Protein AF-A2T9R5-F1 (afdb_monomer_lite)

Sequence (228 aa):
SSLLSFAELFSFMLVEAGRLLPRGRVVPPIEADGMLTIFYKAVKEVERGQAFNLDKSCSASSSTSSASATSATASTTLLSAHQHDCNHDPNALSRTMISAIHIGCLLSSLLDTESLSPEMRLQVMGALYRLNRLKVRVRFDRTALHYSCYREGTLAGRYPSSQFPSTTLAKALLEVGADPNAIDNAGNTPLHLAATLQPYVEPLAHILLEGGAHLDTKNIAGETFESL

Organism: Drosophila miranda (NCBI:txid7229)

Structure (mmCIF, N/CA/C/O backbone):
data_AF-A2T9R5-F1
#
_entry.id   AF-A2T9R5-F1
#
loop_
_atom_site.group_PDB
_atom_site.id
_atom_site.type_symbol
_atom_site.label_atom_id
_atom_site.label_alt_id
_atom_site.label_comp_id
_atom_site.label_asym_id
_atom_site.label_entity_id
_atom_site.label_seq_id
_atom_site.pdbx_PDB_ins_code
_atom_site.Cartn_x
_atom_site.Cartn_y
_atom_site.Cartn_z
_atom_site.occupancy
_atom_site.B_iso_or_equiv
_atom_site.auth_seq_id
_atom_site.auth_comp_id
_atom_site.auth_asym_id
_atom_site.auth_atom_id
_atom_site.pdbx_PDB_model_num
ATOM 1 N N . SER A 1 1 ? -9.482 15.864 2.669 1.00 64.81 1 SER A N 1
ATOM 2 C CA . SER A 1 1 ? -10.434 14.736 2.780 1.00 64.81 1 SER A CA 1
ATOM 3 C C . SER A 1 1 ? -10.616 14.434 4.254 1.00 64.81 1 SER A C 1
ATOM 5 O O . SER A 1 1 ? -9.614 14.470 4.957 1.00 64.81 1 SER A O 1
ATOM 7 N N . SER A 1 2 ? -11.835 14.158 4.728 1.00 80.75 2 SER A N 1
ATOM 8 C CA . SER A 1 2 ? -12.089 13.784 6.132 1.00 80.75 2 SER A CA 1
ATOM 9 C C . SER A 1 2 ? -11.272 12.559 6.560 1.00 80.75 2 SER A C 1
ATOM 11 O O . SER A 1 2 ? -10.760 12.527 7.673 1.00 80.75 2 SER A O 1
ATOM 13 N N . LEU A 1 3 ? -11.076 11.593 5.657 1.00 84.75 3 LEU A N 1
ATOM 14 C CA . LEU A 1 3 ? -10.287 10.381 5.909 1.00 84.75 3 LEU A CA 1
ATOM 15 C C . LEU A 1 3 ? -8.809 10.665 6.197 1.00 84.75 3 LEU A C 1
ATOM 17 O O . LEU A 1 3 ? -8.221 10.019 7.056 1.00 84.75 3 LEU A O 1
ATOM 21 N N . LEU A 1 4 ? -8.219 11.654 5.522 1.00 80.25 4 LEU A N 1
ATOM 22 C CA . LEU A 1 4 ? -6.836 12.048 5.786 1.00 80.25 4 LEU A CA 1
ATOM 23 C C . LEU A 1 4 ? -6.698 12.674 7.176 1.00 80.25 4 LEU A C 1
ATOM 25 O O . LEU A 1 4 ? -5.767 12.353 7.901 1.00 80.25 4 LEU A O 1
ATOM 29 N N . SER A 1 5 ? -7.659 13.510 7.575 1.00 85.06 5 SER A N 1
ATOM 30 C CA . SER A 1 5 ? -7.681 14.084 8.923 1.00 85.06 5 SER A CA 1
ATOM 31 C C . SER A 1 5 ? -7.849 13.010 10.002 1.00 85.06 5 SER A C 1
ATOM 33 O O . SER A 1 5 ? -7.279 13.146 11.079 1.00 85.06 5 SER A O 1
ATOM 35 N N . PHE A 1 6 ? -8.578 11.923 9.717 1.00 87.69 6 PHE A N 1
ATOM 36 C CA . PHE A 1 6 ? -8.602 10.756 10.603 1.00 87.69 6 PHE A CA 1
ATOM 37 C C . PHE A 1 6 ? -7.245 10.052 10.664 1.00 87.69 6 PHE A C 1
ATOM 39 O O . PHE A 1 6 ? -6.809 9.723 11.758 1.00 87.69 6 PHE A O 1
ATOM 46 N N . ALA A 1 7 ? -6.553 9.863 9.537 1.00 84.31 7 ALA A N 1
ATOM 47 C CA . ALA A 1 7 ? -5.210 9.281 9.538 1.00 84.31 7 ALA A CA 1
ATOM 48 C C . ALA A 1 7 ? -4.215 10.127 10.358 1.00 84.31 7 ALA A C 1
ATOM 50 O O . ALA A 1 7 ? -3.488 9.586 11.189 1.00 84.31 7 ALA A O 1
ATOM 51 N N . GLU A 1 8 ? -4.233 11.454 10.188 1.00 85.50 8 GLU A N 1
ATOM 52 C CA . GLU A 1 8 ? -3.432 12.387 10.993 1.00 85.50 8 GLU A CA 1
ATOM 53 C C . GLU A 1 8 ? -3.775 12.281 12.486 1.00 85.50 8 GLU A C 1
ATOM 55 O O . GLU A 1 8 ? -2.880 12.190 13.325 1.00 85.50 8 GLU A O 1
ATOM 60 N N . LEU A 1 9 ? -5.070 12.256 12.820 1.00 87.00 9 LEU A N 1
ATOM 61 C CA . LEU A 1 9 ? -5.543 12.142 14.198 1.00 87.00 9 LEU A CA 1
ATOM 62 C C . LEU A 1 9 ? -5.118 10.817 14.835 1.00 87.00 9 LEU A C 1
ATOM 64 O O . LEU A 1 9 ? -4.632 10.813 15.960 1.00 87.00 9 LEU A O 1
ATOM 68 N N . PHE A 1 10 ? -5.279 9.700 14.129 1.00 88.38 10 PHE A N 1
ATOM 69 C CA . PHE A 1 10 ? -4.903 8.377 14.621 1.00 88.38 10 PHE A CA 1
ATOM 70 C C . PHE A 1 10 ? -3.401 8.278 14.848 1.00 88.38 10 PHE A C 1
ATOM 72 O O . PHE A 1 10 ? -2.973 7.808 15.897 1.00 88.38 10 PHE A O 1
ATOM 79 N N . SER A 1 11 ? -2.601 8.799 13.920 1.00 85.44 11 SER A N 1
ATOM 80 C CA . SER A 1 11 ? -1.155 8.874 14.100 1.00 85.44 11 SER A CA 1
ATOM 81 C C . SER A 1 11 ? -0.766 9.715 15.311 1.00 85.44 11 SER A C 1
ATOM 83 O O . SER A 1 11 ? 0.104 9.309 16.076 1.00 85.44 11 SER A O 1
ATOM 85 N N . PHE A 1 12 ? -1.405 10.873 15.502 1.00 84.94 12 PHE A N 1
ATOM 86 C CA . PHE A 1 12 ? -1.181 11.710 16.678 1.00 84.94 12 PHE A CA 1
ATOM 87 C C . PHE A 1 12 ? -1.544 10.962 17.966 1.00 84.94 12 PHE A C 1
ATOM 89 O O . PHE A 1 12 ? -0.758 10.949 18.909 1.00 84.94 12 PHE A O 1
ATOM 96 N N . MET A 1 13 ? -2.704 10.300 17.994 1.00 86.56 13 MET A N 1
ATOM 97 C CA . MET A 1 13 ? -3.156 9.535 19.155 1.00 86.56 13 MET A CA 1
ATOM 98 C C . MET A 1 13 ? -2.230 8.365 19.481 1.00 86.56 13 MET A C 1
ATOM 100 O O . MET A 1 13 ? -1.987 8.128 20.654 1.00 86.56 13 MET A O 1
ATOM 104 N N . LEU A 1 14 ? -1.678 7.669 18.483 1.00 82.56 14 LEU A N 1
ATOM 105 C CA . LEU A 1 14 ? -0.732 6.5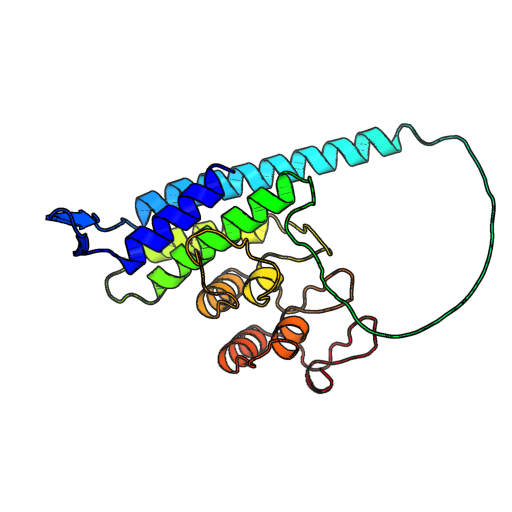70 18.707 1.00 82.56 14 LEU A CA 1
ATOM 106 C C . LEU A 1 14 ? 0.607 7.051 19.279 1.00 82.56 14 LEU A C 1
ATOM 108 O O . LEU A 1 14 ? 1.175 6.383 20.137 1.00 82.56 14 LEU A O 1
ATOM 112 N N . VAL A 1 15 ? 1.103 8.210 18.837 1.00 81.00 15 VAL A N 1
ATOM 113 C CA . VAL A 1 15 ? 2.382 8.769 19.309 1.00 81.00 15 VAL A CA 1
ATOM 114 C C . VAL A 1 15 ? 2.253 9.412 20.692 1.00 81.00 15 VAL A C 1
ATOM 116 O O . VAL A 1 15 ? 3.156 9.299 21.519 1.00 81.00 15 VAL A O 1
ATOM 119 N N . GLU A 1 16 ? 1.140 10.096 20.950 1.00 80.81 16 GLU A N 1
ATOM 120 C CA . GLU A 1 16 ? 0.928 10.879 22.172 1.00 80.81 16 GLU A CA 1
ATOM 121 C C . GLU A 1 16 ? 0.045 10.172 23.211 1.00 80.81 16 GLU A C 1
ATOM 123 O O . GLU A 1 16 ? -0.253 10.757 24.254 1.00 80.81 16 GLU A O 1
ATOM 128 N N . ALA A 1 17 ? -0.368 8.923 22.969 1.00 77.00 17 ALA A N 1
ATOM 129 C CA . ALA A 1 17 ? -1.161 8.139 23.916 1.00 77.00 17 ALA A CA 1
ATOM 130 C C . ALA A 1 17 ? -0.516 8.150 25.310 1.00 77.00 17 ALA A C 1
ATOM 132 O O . ALA A 1 17 ? 0.649 7.795 25.488 1.00 77.00 17 ALA A O 1
ATOM 133 N N . GLY A 1 18 ? -1.281 8.578 26.317 1.00 66.62 18 GLY A N 1
ATOM 134 C CA . GLY A 1 18 ? -0.809 8.632 27.703 1.00 66.62 18 GLY A CA 1
ATOM 135 C C . GLY A 1 18 ? 0.163 9.775 28.031 1.00 66.62 18 GLY A C 1
ATOM 136 O O . GLY A 1 18 ? 0.523 9.927 29.199 1.00 66.62 18 GLY A O 1
ATOM 137 N N . ARG A 1 19 ? 0.559 10.621 27.067 1.00 74.00 19 ARG A N 1
ATOM 138 C CA . ARG A 1 19 ? 1.365 11.820 27.341 1.00 74.00 19 ARG A CA 1
ATOM 139 C C . ARG A 1 19 ? 0.514 12.958 27.900 1.00 74.00 19 ARG A C 1
ATOM 141 O O . ARG A 1 19 ? -0.628 13.187 27.496 1.00 74.00 19 ARG A O 1
ATOM 148 N N . LEU A 1 20 ? 1.107 13.702 28.833 1.00 71.06 20 LEU A N 1
ATOM 149 C CA . LEU A 1 20 ? 0.533 14.929 29.377 1.00 71.06 20 LEU A CA 1
ATOM 150 C C . LEU A 1 20 ? 0.837 16.093 28.435 1.00 71.06 20 LEU A C 1
ATOM 152 O O . LEU A 1 20 ? 1.978 16.538 28.322 1.00 71.06 20 LEU A O 1
ATOM 156 N N . LEU A 1 21 ? -0.199 16.616 27.784 1.00 76.94 21 LEU A N 1
ATOM 157 C CA . LEU A 1 21 ? -0.074 17.818 26.967 1.00 76.94 21 LEU A CA 1
ATOM 158 C C . LEU A 1 21 ? 0.109 19.069 27.855 1.00 76.94 21 LEU A C 1
ATOM 160 O O . LEU A 1 21 ? -0.333 19.054 29.009 1.00 76.94 21 LEU A O 1
ATOM 164 N N . PRO A 1 22 ? 0.639 20.197 27.322 1.00 70.12 22 PRO A N 1
ATOM 165 C CA . PRO A 1 22 ? 0.930 21.448 28.057 1.00 70.12 22 PRO A CA 1
ATOM 166 C C . PRO A 1 22 ? -0.251 22.157 28.758 1.00 70.12 22 PRO A C 1
ATOM 168 O O . PRO A 1 22 ? -0.142 23.305 29.174 1.00 70.12 22 PRO A O 1
ATOM 171 N N . ARG A 1 23 ? -1.408 21.504 28.883 1.00 76.94 23 ARG A N 1
ATOM 172 C CA . ARG A 1 23 ? -2.603 21.968 29.603 1.00 76.94 23 ARG A CA 1
ATOM 173 C C . ARG A 1 23 ? -3.190 20.902 30.539 1.00 76.94 23 ARG A C 1
ATOM 175 O O . ARG A 1 23 ? -4.371 20.974 30.863 1.00 76.94 23 ARG A O 1
ATOM 182 N N . GLY A 1 24 ? -2.407 19.885 30.910 1.00 72.94 24 GLY A N 1
ATOM 183 C CA . GLY A 1 24 ? -2.836 18.802 31.805 1.00 72.94 24 GLY A CA 1
ATOM 184 C C . GLY A 1 24 ? -3.861 17.838 31.197 1.00 72.94 24 GLY A C 1
ATOM 185 O O . GLY A 1 24 ? -4.474 17.063 31.923 1.00 72.94 24 GLY A O 1
ATOM 186 N N . ARG A 1 25 ? -4.074 17.882 29.875 1.00 77.56 25 ARG A N 1
ATOM 187 C CA . ARG A 1 25 ? -4.944 16.929 29.172 1.00 77.56 25 ARG A CA 1
ATOM 188 C C . ARG A 1 25 ? -4.132 15.706 28.770 1.00 77.56 25 ARG A C 1
ATOM 190 O O . ARG A 1 25 ? -3.037 15.858 28.232 1.00 77.56 25 ARG A O 1
ATOM 197 N N . VAL A 1 26 ? -4.695 14.527 29.002 1.00 79.25 26 VAL A N 1
ATOM 198 C CA . VAL A 1 26 ? -4.144 13.248 28.548 1.00 79.25 26 VAL A CA 1
ATOM 199 C C . VAL A 1 26 ? -4.815 12.880 27.232 1.00 79.25 26 VAL A C 1
ATOM 201 O O . VAL A 1 26 ? -6.037 12.993 27.109 1.00 79.25 26 VAL A O 1
ATOM 204 N N . VAL A 1 27 ? -4.027 12.468 26.242 1.00 78.81 27 VAL A N 1
ATOM 205 C CA . VAL A 1 27 ? -4.569 11.938 24.987 1.00 78.81 27 VAL A CA 1
ATOM 206 C C . VAL A 1 27 ? -5.136 10.542 25.261 1.00 78.81 27 VAL A C 1
ATOM 208 O O . VAL A 1 27 ? -4.397 9.693 25.772 1.00 78.81 27 VAL A O 1
ATOM 211 N N . PRO A 1 28 ? -6.428 10.292 24.971 1.00 78.56 28 PRO A N 1
ATOM 212 C CA . PRO A 1 28 ? -7.013 8.981 25.204 1.00 78.56 28 PRO A CA 1
ATOM 213 C C . PRO A 1 28 ? -6.352 7.943 24.287 1.00 78.56 28 PRO A C 1
ATOM 215 O O . PRO A 1 28 ? -6.007 8.276 23.149 1.00 78.56 28 PRO A O 1
ATOM 218 N N . PRO A 1 29 ? -6.175 6.695 24.753 1.00 79.25 29 PRO A N 1
ATOM 219 C CA . PRO A 1 29 ? -5.691 5.627 23.892 1.00 79.25 29 PRO A CA 1
ATOM 220 C C . PRO A 1 29 ? -6.698 5.393 22.763 1.00 79.25 29 PRO A C 1
ATOM 222 O O . PRO A 1 29 ? -7.910 5.472 22.970 1.00 79.25 29 PRO A O 1
ATOM 225 N N . ILE A 1 30 ? -6.196 5.127 21.560 1.00 82.88 30 ILE A N 1
ATOM 226 C CA . ILE A 1 30 ? -7.047 4.760 20.434 1.00 82.88 30 ILE A CA 1
ATOM 227 C C . ILE A 1 30 ? -7.267 3.250 20.405 1.00 82.88 30 ILE A C 1
ATOM 229 O O . ILE A 1 30 ? -6.320 2.469 20.466 1.00 82.88 30 ILE A O 1
ATOM 233 N N . GLU A 1 31 ? -8.527 2.841 20.291 1.00 84.50 31 GLU A N 1
ATOM 234 C CA . GLU A 1 31 ? -8.894 1.440 20.110 1.00 84.50 31 GLU A CA 1
ATOM 235 C C . GLU A 1 31 ? -8.819 1.052 18.628 1.00 84.50 31 GLU A C 1
ATOM 237 O O . GLU A 1 31 ? -9.276 1.789 17.746 1.00 84.50 31 GLU A O 1
ATOM 242 N N . ALA A 1 32 ? -8.283 -0.140 18.351 1.00 85.94 32 ALA A N 1
ATOM 243 C CA . ALA A 1 32 ? -8.161 -0.676 16.994 1.00 85.94 32 ALA A CA 1
ATOM 244 C C . ALA A 1 32 ? -9.519 -0.768 16.265 1.00 85.94 32 ALA A C 1
ATOM 246 O O . ALA A 1 32 ? -9.579 -0.557 15.054 1.00 85.94 32 ALA A O 1
ATOM 247 N N . ASP A 1 33 ? -10.615 -0.997 16.997 1.00 89.69 33 ASP A N 1
ATOM 248 C CA . ASP A 1 33 ? -11.981 -1.054 16.457 1.00 89.69 33 ASP A CA 1
ATOM 249 C C . ASP A 1 33 ? -12.421 0.272 15.804 1.00 89.69 33 ASP A C 1
ATOM 251 O O . ASP A 1 33 ? -12.964 0.304 14.692 1.00 89.69 33 ASP A O 1
ATOM 255 N N . GLY A 1 34 ? -12.090 1.399 16.444 1.00 90.56 34 GLY A N 1
ATOM 256 C CA . GLY A 1 34 ? -12.366 2.728 15.903 1.00 90.56 34 GLY A CA 1
ATOM 257 C C . GLY A 1 34 ? -11.608 2.979 14.599 1.00 90.56 34 GLY A C 1
ATOM 258 O O . GLY A 1 34 ? -12.180 3.473 13.621 1.00 90.56 34 GLY A O 1
ATOM 259 N N . MET A 1 35 ? -10.335 2.576 14.546 1.00 91.81 35 MET A N 1
ATOM 260 C CA . MET A 1 35 ? -9.517 2.674 13.335 1.00 91.81 35 MET A CA 1
ATOM 261 C C . MET A 1 35 ? -10.042 1.767 12.217 1.00 91.81 35 MET A C 1
ATOM 263 O O . MET A 1 35 ? -10.156 2.215 11.073 1.00 91.81 35 MET A O 1
ATOM 267 N N . LEU A 1 36 ? -10.432 0.531 12.544 1.00 93.81 36 LEU A N 1
ATOM 268 C CA . LEU A 1 36 ? -11.041 -0.419 11.612 1.00 93.81 36 LEU A CA 1
ATOM 269 C C . LEU A 1 36 ? -12.326 0.127 10.998 1.00 93.81 36 LEU A C 1
ATOM 271 O O . LEU A 1 36 ? -12.516 0.049 9.784 1.00 93.81 36 LEU A O 1
ATOM 275 N N . THR A 1 37 ? -13.192 0.730 11.810 1.00 94.19 37 THR A N 1
ATOM 276 C CA . THR A 1 37 ? -14.443 1.327 11.334 1.00 94.19 37 THR A CA 1
ATOM 277 C C . THR A 1 37 ? -14.185 2.408 10.285 1.00 94.19 37 THR A C 1
ATOM 279 O O . THR A 1 37 ? -14.858 2.450 9.248 1.00 94.19 37 THR A O 1
ATOM 282 N N . ILE A 1 38 ? -13.203 3.284 10.514 1.00 94.19 38 ILE A N 1
ATOM 283 C CA . ILE A 1 38 ? -12.848 4.323 9.539 1.00 94.19 38 ILE A CA 1
ATOM 284 C C . ILE A 1 38 ? -12.152 3.719 8.316 1.00 94.19 38 ILE A C 1
ATOM 286 O O . ILE A 1 38 ? -12.455 4.125 7.193 1.00 94.19 38 ILE A O 1
ATOM 290 N N . PHE A 1 39 ? -11.301 2.711 8.494 1.00 94.81 39 PHE A N 1
ATOM 291 C CA . PHE A 1 39 ? -10.683 2.003 7.377 1.00 94.81 39 PHE A CA 1
ATOM 292 C C . PHE A 1 39 ? -11.730 1.342 6.470 1.00 94.81 39 PHE A C 1
ATOM 294 O O . PHE A 1 39 ? -11.681 1.513 5.256 1.00 94.81 39 PHE A O 1
ATOM 301 N N . TYR A 1 40 ? -12.746 0.673 7.024 1.00 94.62 40 TYR A N 1
ATOM 302 C CA . TYR A 1 40 ? -13.838 0.105 6.227 1.00 94.62 40 TYR A CA 1
ATOM 303 C C . TYR A 1 40 ? -14.611 1.161 5.440 1.00 94.62 40 TYR A C 1
ATOM 305 O O . TYR A 1 40 ? -14.974 0.925 4.285 1.00 94.62 40 TYR A O 1
ATOM 313 N N . LYS A 1 41 ? -14.841 2.339 6.031 1.00 93.56 41 LYS A N 1
ATOM 314 C CA . LYS A 1 41 ? -15.433 3.470 5.304 1.00 93.56 41 LYS A CA 1
ATOM 315 C C . LYS A 1 41 ? -14.532 3.908 4.150 1.00 93.56 41 LYS A C 1
ATOM 317 O O . LYS A 1 41 ? -15.041 4.085 3.047 1.00 93.56 41 LYS A O 1
ATOM 322 N N . ALA A 1 42 ? -13.220 3.996 4.378 1.00 92.81 42 ALA A N 1
ATOM 323 C CA . ALA A 1 42 ? -12.249 4.328 3.342 1.00 92.81 42 ALA A CA 1
ATOM 324 C C . ALA A 1 42 ? -12.266 3.304 2.194 1.00 92.81 42 ALA A C 1
ATOM 326 O O . ALA A 1 42 ? -12.424 3.698 1.043 1.00 92.81 42 ALA A O 1
ATOM 327 N N . VAL A 1 43 ? -12.215 1.998 2.487 1.00 93.88 43 VAL A N 1
ATOM 328 C CA . VAL A 1 43 ? -12.297 0.930 1.470 1.00 93.88 43 VAL A CA 1
ATOM 329 C C . VAL A 1 43 ? -13.589 1.031 0.657 1.00 93.88 43 VAL A C 1
ATOM 331 O O . VAL A 1 43 ? -13.558 0.939 -0.567 1.00 93.88 43 VAL A O 1
ATOM 334 N N . LYS A 1 44 ? -14.726 1.293 1.311 1.00 93.00 44 LYS A N 1
ATOM 335 C CA . LYS A 1 44 ? -16.016 1.458 0.627 1.00 93.00 44 LYS A CA 1
ATOM 336 C C . LYS A 1 44 ? -16.057 2.707 -0.259 1.00 93.00 44 LYS A C 1
ATOM 338 O O . LYS A 1 44 ? -16.749 2.732 -1.272 1.00 93.00 44 LYS A O 1
ATOM 343 N N . GLU A 1 45 ? -15.371 3.781 0.121 1.00 91.56 45 GLU A N 1
ATOM 344 C CA . GLU A 1 45 ? -15.219 4.954 -0.744 1.00 91.56 45 GLU A CA 1
ATOM 345 C C . GLU A 1 45 ? -14.300 4.671 -1.939 1.00 91.56 45 GLU A C 1
ATOM 347 O O . GLU A 1 45 ? -14.600 5.134 -3.038 1.00 91.56 45 GLU A O 1
ATOM 352 N N . VAL A 1 46 ? -13.233 3.881 -1.757 1.00 91.31 46 VAL A N 1
ATOM 353 C CA . VAL A 1 46 ? -12.369 3.428 -2.862 1.00 91.31 46 VAL A CA 1
ATOM 354 C C . VAL A 1 46 ? -13.180 2.603 -3.861 1.00 91.31 46 VAL A C 1
ATOM 356 O O . VAL A 1 46 ? -13.160 2.900 -5.052 1.00 91.31 46 VAL A O 1
ATOM 359 N N . GLU A 1 47 ? -13.949 1.626 -3.379 1.00 91.00 47 GLU A N 1
ATOM 360 C CA . GLU A 1 47 ? -14.831 0.786 -4.199 1.00 91.00 47 GLU A CA 1
ATOM 361 C C . GLU A 1 47 ? -15.823 1.630 -5.017 1.00 91.00 47 GLU A C 1
ATOM 363 O O . GLU A 1 47 ? -15.936 1.474 -6.233 1.00 91.00 47 GLU A O 1
ATOM 368 N N . ARG A 1 48 ? -16.488 2.603 -4.378 1.00 88.50 48 ARG A N 1
ATOM 369 C CA . ARG A 1 48 ? -17.403 3.522 -5.077 1.00 88.50 48 ARG A CA 1
ATOM 370 C C . ARG A 1 48 ? -16.692 4.392 -6.108 1.00 88.50 48 ARG A C 1
ATOM 372 O O . ARG A 1 48 ? -17.222 4.599 -7.196 1.00 88.50 48 ARG A O 1
ATOM 379 N N . GLY A 1 49 ? -15.513 4.916 -5.776 1.00 86.38 49 GLY A N 1
ATOM 380 C CA . GLY A 1 49 ? -14.727 5.728 -6.702 1.00 86.38 49 GLY A CA 1
ATOM 381 C C . GLY A 1 49 ? -14.239 4.926 -7.912 1.00 86.38 49 GLY A C 1
ATOM 382 O O . GLY A 1 49 ? -14.175 5.465 -9.015 1.00 86.38 49 GLY A O 1
ATOM 383 N N . GLN A 1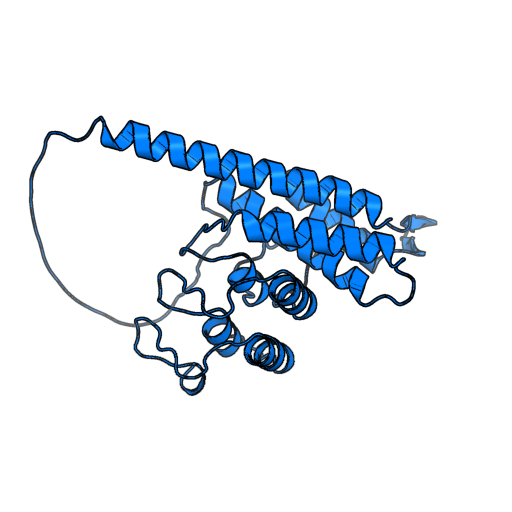 50 ? -13.939 3.638 -7.727 1.00 85.31 50 GLN A N 1
ATOM 384 C CA . GLN A 1 50 ? -13.571 2.724 -8.807 1.00 85.31 50 GLN A CA 1
ATOM 385 C C . GLN A 1 50 ? -14.761 2.454 -9.735 1.00 85.31 50 GLN A C 1
ATOM 387 O O . GLN A 1 50 ? -14.619 2.604 -10.947 1.00 85.31 50 GLN A O 1
ATOM 392 N N . ALA A 1 51 ? -15.935 2.143 -9.175 1.00 83.00 51 ALA A N 1
ATOM 393 C CA . ALA A 1 51 ? -17.165 1.945 -9.945 1.00 83.00 51 ALA A CA 1
ATOM 394 C C . ALA A 1 51 ? -17.526 3.186 -10.782 1.00 83.00 51 ALA A C 1
ATOM 396 O O . ALA A 1 51 ? -17.760 3.081 -11.982 1.00 83.00 51 ALA A O 1
ATOM 397 N N . PHE A 1 52 ? -17.452 4.380 -10.187 1.00 80.94 52 PHE A N 1
ATOM 398 C CA . PHE A 1 52 ? -17.742 5.631 -10.894 1.00 80.94 52 PHE A CA 1
ATOM 399 C C . PHE A 1 52 ? -16.803 5.890 -12.088 1.00 80.94 52 PHE A C 1
ATOM 401 O O . PHE A 1 52 ? -17.227 6.402 -13.125 1.00 80.94 52 PHE A O 1
ATOM 408 N N . ASN A 1 53 ? -15.519 5.534 -11.970 1.00 73.62 53 ASN A N 1
ATOM 409 C CA . ASN A 1 53 ? -14.567 5.688 -13.072 1.00 73.62 53 ASN A CA 1
ATOM 410 C C . ASN A 1 53 ? -14.813 4.683 -14.212 1.00 73.62 53 ASN A C 1
ATOM 412 O O . ASN A 1 53 ? -14.588 5.036 -15.371 1.00 73.62 53 ASN A O 1
ATOM 416 N N . LEU A 1 54 ? -15.292 3.473 -13.899 1.00 72.00 54 LEU A N 1
ATOM 417 C CA . LEU A 1 54 ? -15.681 2.466 -14.895 1.00 72.00 54 LEU A CA 1
ATOM 418 C C . LEU A 1 54 ? -16.919 2.908 -15.690 1.00 72.00 54 LEU A C 1
ATOM 420 O O . LEU A 1 54 ? -16.932 2.823 -16.916 1.00 72.00 54 LEU A O 1
ATOM 424 N N . ASP A 1 55 ? -17.924 3.470 -15.020 1.00 69.69 55 ASP A N 1
ATOM 425 C CA . ASP A 1 55 ? -19.125 3.974 -15.698 1.00 69.69 55 ASP A CA 1
ATOM 426 C C . ASP A 1 55 ? -18.787 5.125 -16.663 1.00 69.69 55 ASP A C 1
ATOM 428 O O . ASP A 1 55 ? -19.300 5.208 -17.785 1.00 69.69 55 ASP A O 1
ATOM 432 N N . LYS A 1 56 ? -17.850 5.997 -16.267 1.00 67.00 56 LYS A N 1
ATOM 433 C CA . LYS A 1 56 ? -17.399 7.113 -17.105 1.00 67.00 56 LYS A CA 1
ATOM 434 C C . LYS A 1 56 ? -16.671 6.639 -18.369 1.00 67.00 56 LYS A C 1
ATOM 436 O O . LYS A 1 56 ? -16.910 7.210 -19.434 1.00 67.00 56 LYS A O 1
ATOM 441 N N . SER A 1 57 ? -15.831 5.602 -18.297 1.00 60.69 57 SER A N 1
ATOM 442 C CA . SER A 1 57 ? -15.129 5.068 -19.477 1.00 60.69 57 SER A CA 1
ATOM 443 C C . SER A 1 57 ? -16.074 4.360 -20.461 1.00 60.69 57 SER A C 1
ATOM 445 O O . SER A 1 57 ? -15.917 4.511 -21.677 1.00 60.69 57 SER A O 1
ATOM 447 N N . CYS A 1 58 ? -17.115 3.682 -19.966 1.00 58.06 58 CYS A N 1
ATOM 448 C CA . CYS A 1 58 ? -18.188 3.138 -20.806 1.00 58.06 58 CYS A CA 1
ATOM 449 C C . CYS A 1 58 ? -19.014 4.238 -21.496 1.00 58.06 58 CYS A C 1
ATOM 451 O O . CYS A 1 58 ? -19.322 4.120 -22.677 1.00 58.06 58 CYS A O 1
ATOM 453 N N . SER A 1 59 ? -19.325 5.341 -20.808 1.00 52.94 59 SER A N 1
ATOM 454 C CA . SER A 1 59 ? -20.083 6.452 -21.415 1.00 52.94 59 SER A CA 1
ATOM 455 C C . SER A 1 59 ? -19.283 7.269 -22.447 1.00 52.94 59 SER A C 1
ATOM 457 O O . SER A 1 59 ? -19.844 7.753 -23.430 1.00 52.94 59 SER A O 1
ATOM 459 N N . ALA A 1 60 ? -17.962 7.396 -22.277 1.00 51.91 60 ALA A N 1
ATOM 460 C CA . ALA A 1 60 ? -17.104 8.135 -23.208 1.00 51.91 60 ALA A CA 1
ATOM 461 C C . ALA A 1 60 ? -16.846 7.369 -24.521 1.00 51.91 60 ALA A C 1
ATOM 463 O O . ALA A 1 60 ? -16.727 7.984 -25.583 1.00 51.91 60 ALA A O 1
ATOM 464 N N . SER A 1 61 ? -16.819 6.032 -24.468 1.00 46.62 61 SER A N 1
ATOM 465 C CA . SER A 1 61 ? -16.641 5.169 -25.647 1.00 46.62 61 SER A CA 1
ATOM 466 C C . SER A 1 61 ? -17.874 5.107 -26.559 1.00 46.62 61 SER A C 1
ATOM 468 O O . SER A 1 61 ? -17.742 4.743 -27.723 1.00 46.62 61 SER A O 1
ATOM 470 N N . SER A 1 62 ? -19.048 5.553 -26.094 1.00 44.94 62 SER A N 1
ATOM 471 C CA . SER A 1 62 ? -20.237 5.752 -26.941 1.00 44.94 62 SER A CA 1
ATOM 472 C C . SER A 1 62 ? -20.286 7.099 -27.684 1.00 44.94 62 SER A C 1
ATOM 474 O O . SER A 1 62 ? -21.215 7.322 -28.455 1.00 44.94 62 SER A O 1
ATOM 476 N N . SER A 1 63 ? -19.311 7.998 -27.482 1.00 42.41 63 SER A N 1
ATOM 477 C CA . SER A 1 63 ? -19.335 9.366 -28.042 1.00 42.41 63 SER A CA 1
ATOM 478 C C . SER A 1 63 ? -18.199 9.726 -29.010 1.00 42.41 63 SER A C 1
ATOM 480 O O . SER A 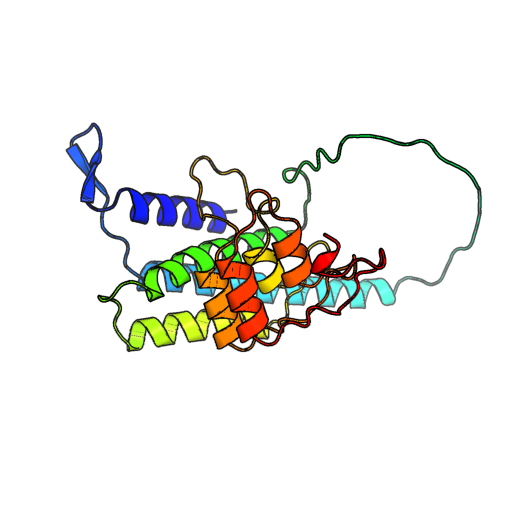1 63 ? -18.138 10.862 -29.474 1.00 42.41 63 SER A O 1
ATOM 482 N N . THR A 1 64 ? -17.302 8.802 -29.366 1.00 38.84 64 THR A N 1
ATOM 483 C CA . THR A 1 64 ? -16.139 9.104 -30.221 1.00 38.84 64 THR A CA 1
ATOM 484 C C . THR A 1 64 ? -16.252 8.499 -31.620 1.00 38.84 64 THR A C 1
ATOM 486 O O . THR A 1 64 ? -15.598 7.519 -31.961 1.00 38.84 64 THR A O 1
ATOM 489 N N . SER A 1 65 ? -17.030 9.160 -32.480 1.00 34.22 65 SER A N 1
ATOM 490 C CA . SER A 1 65 ? -16.940 9.019 -33.938 1.00 34.22 65 SER A CA 1
ATOM 491 C C . SER A 1 65 ? -16.900 10.392 -34.617 1.00 34.22 65 SER A C 1
ATOM 493 O O . SER A 1 65 ? -17.899 10.816 -35.184 1.00 34.22 65 SER A O 1
ATOM 495 N N . SER A 1 66 ? -15.759 11.089 -34.537 1.00 30.86 66 SER A N 1
ATOM 496 C CA . SER A 1 66 ? -15.238 11.998 -35.582 1.00 30.86 66 SER A CA 1
ATOM 497 C C . SER A 1 66 ? -14.098 12.874 -35.047 1.00 30.86 66 SER A C 1
ATOM 499 O O . SER A 1 66 ? -14.339 13.705 -34.175 1.00 30.86 66 SER A O 1
ATOM 501 N N . ALA A 1 67 ? -12.895 12.722 -35.611 1.00 31.78 67 ALA A N 1
ATOM 502 C CA . ALA A 1 67 ? -12.035 13.799 -36.139 1.00 31.78 67 ALA A CA 1
ATOM 503 C C . ALA A 1 67 ? -10.540 13.434 -36.077 1.00 31.78 67 ALA A C 1
ATOM 505 O O . ALA A 1 67 ? -10.029 12.888 -35.105 1.00 31.78 67 ALA A O 1
ATOM 506 N N . SER A 1 68 ? -9.870 13.747 -37.180 1.00 26.53 68 SER A N 1
ATOM 507 C CA . SER A 1 68 ? -8.543 13.337 -37.631 1.00 26.53 68 SER A CA 1
ATOM 508 C C . SER A 1 68 ? -7.443 14.390 -37.415 1.00 26.53 68 SER A C 1
ATOM 510 O O . SER A 1 68 ? -7.710 15.575 -37.567 1.00 26.53 68 SER A O 1
ATOM 512 N N . ALA A 1 69 ? -6.209 13.892 -37.227 1.00 30.22 69 ALA A N 1
ATOM 513 C CA . ALA A 1 69 ? -4.890 14.364 -37.703 1.00 30.22 69 ALA A CA 1
ATOM 514 C C . ALA A 1 69 ? -4.387 15.807 -37.433 1.00 30.22 69 ALA A C 1
ATOM 516 O O . ALA A 1 69 ? -4.987 16.782 -37.868 1.00 30.22 69 ALA A O 1
ATOM 517 N N . THR A 1 70 ? -3.162 15.944 -36.888 1.00 27.48 70 THR A N 1
ATOM 518 C CA . THR A 1 70 ? -1.917 16.349 -37.607 1.00 27.48 70 THR A CA 1
ATOM 519 C C . THR A 1 70 ? -0.704 16.501 -36.652 1.00 27.48 70 THR A C 1
ATOM 521 O O . THR A 1 70 ? -0.845 16.601 -35.440 1.00 27.48 70 THR A O 1
ATOM 524 N N . SER A 1 71 ? 0.491 16.414 -37.243 1.00 27.88 71 SER A N 1
ATOM 525 C CA . SER A 1 71 ? 1.873 16.210 -36.752 1.00 27.88 71 SER A CA 1
ATOM 526 C C . SER A 1 71 ? 2.647 17.440 -36.222 1.00 27.88 71 SER A C 1
ATOM 528 O O . SER A 1 71 ? 2.342 18.534 -36.681 1.00 27.88 71 SER A O 1
ATOM 530 N N . ALA A 1 72 ? 3.744 17.244 -35.446 1.00 27.16 72 ALA A N 1
ATOM 531 C CA . ALA A 1 72 ? 5.142 17.664 -35.782 1.00 27.16 72 ALA A CA 1
ATOM 532 C C . ALA A 1 72 ? 6.163 17.716 -34.589 1.00 27.16 72 ALA A C 1
ATOM 534 O O . ALA A 1 72 ? 5.991 18.470 -33.642 1.00 27.16 72 ALA A O 1
ATOM 535 N N . THR A 1 73 ? 7.238 16.911 -34.709 1.00 26.69 73 THR A N 1
ATOM 536 C CA . THR A 1 73 ? 8.708 17.102 -34.469 1.00 26.69 73 THR A CA 1
ATOM 537 C C . THR A 1 73 ? 9.369 17.950 -33.340 1.00 26.69 73 THR A C 1
ATOM 539 O O . THR A 1 73 ? 9.250 19.168 -33.327 1.00 26.69 73 THR A O 1
ATOM 542 N N . ALA A 1 74 ? 10.307 17.271 -32.633 1.00 29.36 74 ALA A N 1
ATOM 543 C CA . ALA A 1 74 ? 11.755 17.566 -32.401 1.00 29.36 74 ALA A CA 1
ATOM 544 C C . ALA A 1 74 ? 12.312 18.127 -31.049 1.00 29.36 74 ALA A C 1
ATOM 546 O O . ALA A 1 74 ? 12.209 19.309 -30.750 1.00 29.36 74 ALA A O 1
ATOM 547 N N . SER A 1 75 ? 13.058 17.234 -30.364 1.00 29.69 75 SER A N 1
ATOM 548 C CA . SER A 1 75 ? 14.447 17.322 -29.828 1.00 29.69 75 SER A CA 1
ATOM 549 C C . SER A 1 75 ? 14.864 18.173 -28.599 1.00 29.69 75 SER A C 1
ATOM 551 O O . SER A 1 75 ? 15.024 19.382 -28.676 1.00 29.69 75 SER A O 1
ATOM 553 N N . THR A 1 76 ? 15.217 17.428 -27.532 1.00 29.88 76 THR A N 1
ATOM 554 C CA . THR A 1 76 ? 16.440 17.451 -26.677 1.00 29.88 76 THR A CA 1
ATOM 555 C C . THR A 1 76 ? 16.892 18.739 -25.963 1.00 29.88 76 THR A C 1
ATOM 557 O O . THR A 1 76 ? 17.303 19.685 -26.620 1.00 29.88 76 THR A O 1
ATOM 560 N N . THR A 1 77 ? 16.998 18.710 -24.617 1.00 29.02 77 THR A N 1
ATOM 561 C CA . THR A 1 77 ? 18.236 18.924 -23.806 1.00 29.02 77 THR A CA 1
ATOM 562 C C . THR A 1 77 ? 17.973 18.615 -22.312 1.00 29.02 77 THR A C 1
ATOM 564 O O . THR A 1 77 ? 16.867 18.787 -21.812 1.00 29.02 77 THR A O 1
ATOM 567 N N . LEU A 1 78 ? 19.010 18.087 -21.658 1.00 31.36 78 LEU A N 1
ATOM 568 C CA . LEU A 1 78 ? 19.124 17.469 -20.333 1.00 31.36 78 LEU A CA 1
ATOM 569 C C . LEU A 1 78 ? 18.991 18.404 -19.109 1.00 31.36 78 LEU A C 1
ATOM 571 O O . LEU A 1 78 ? 19.303 19.587 -19.180 1.00 31.36 78 LEU A O 1
ATOM 575 N N . LEU A 1 79 ? 18.749 17.727 -17.975 1.00 29.45 79 LEU A N 1
ATOM 576 C CA . LEU A 1 79 ? 19.115 18.022 -16.578 1.00 29.45 79 LEU A CA 1
ATOM 577 C C . LEU A 1 79 ? 18.134 18.787 -15.668 1.00 29.45 79 LEU A C 1
ATOM 579 O O . LEU A 1 79 ? 17.829 19.960 -15.837 1.00 29.45 79 LEU A O 1
ATOM 583 N N . SER A 1 80 ? 17.805 18.063 -14.589 1.00 32.41 80 SER A N 1
ATOM 584 C CA . SER A 1 80 ? 17.459 18.518 -13.239 1.00 32.41 80 SER A CA 1
ATOM 585 C C . SER A 1 80 ? 16.188 19.347 -13.062 1.00 32.41 80 SER A C 1
ATOM 587 O O . SER A 1 80 ? 16.203 20.564 -13.197 1.00 32.41 80 SER A O 1
ATOM 589 N N . ALA A 1 81 ? 15.123 18.663 -12.638 1.00 30.58 81 ALA A N 1
ATOM 590 C CA . ALA A 1 81 ? 14.307 19.006 -11.468 1.00 30.58 81 ALA A CA 1
ATOM 591 C C . ALA A 1 81 ? 13.067 18.099 -11.468 1.00 30.58 81 ALA A C 1
ATOM 593 O O . ALA A 1 81 ? 12.010 18.476 -11.970 1.00 30.58 81 ALA A O 1
ATOM 594 N N . HIS A 1 82 ? 13.156 16.901 -10.880 1.00 34.66 82 HIS A N 1
ATOM 595 C CA . HIS A 1 82 ? 11.945 16.181 -10.468 1.00 34.66 82 HIS A CA 1
ATOM 596 C C . HIS A 1 82 ? 11.400 16.817 -9.182 1.00 34.66 82 HIS A C 1
ATOM 598 O O . HIS A 1 82 ? 11.327 16.204 -8.125 1.00 34.66 82 HIS A O 1
ATOM 604 N N . GLN A 1 83 ? 11.023 18.090 -9.287 1.00 41.47 83 GLN A N 1
ATOM 605 C CA . GLN A 1 83 ? 10.175 18.761 -8.319 1.00 41.47 83 GLN A CA 1
ATOM 606 C C . GLN A 1 83 ? 8.743 18.365 -8.677 1.00 41.47 83 GLN A C 1
ATOM 608 O O . GLN A 1 83 ? 8.055 19.038 -9.440 1.00 41.47 83 GLN A O 1
ATOM 613 N N . HIS A 1 84 ? 8.341 17.169 -8.254 1.00 38.53 84 HIS A N 1
ATOM 614 C CA . HIS A 1 84 ? 7.001 16.666 -8.524 1.00 38.53 84 HIS A CA 1
ATOM 615 C C . HIS A 1 84 ? 6.092 17.071 -7.364 1.00 38.53 84 HIS A C 1
ATOM 617 O O . HIS A 1 84 ? 5.988 16.379 -6.358 1.00 38.53 84 HIS A O 1
ATOM 623 N N . ASP A 1 85 ? 5.471 18.241 -7.510 1.00 34.94 85 ASP A N 1
ATOM 624 C CA . ASP A 1 85 ? 4.457 18.778 -6.606 1.00 34.94 85 ASP A CA 1
ATOM 625 C C . ASP A 1 85 ? 3.272 17.804 -6.462 1.00 34.94 85 ASP A C 1
ATOM 627 O O . ASP A 1 85 ? 2.370 17.735 -7.299 1.00 34.94 85 ASP A O 1
ATOM 631 N N . CYS A 1 86 ? 3.233 17.055 -5.358 1.00 48.56 86 CYS A N 1
ATOM 632 C CA . CYS A 1 86 ? 2.164 16.101 -5.034 1.00 48.56 86 CYS A CA 1
ATOM 633 C C . CYS A 1 86 ? 0.840 16.783 -4.626 1.00 48.56 86 CYS A C 1
ATOM 635 O O . CYS A 1 86 ? -0.150 16.104 -4.351 1.00 48.56 86 CYS A O 1
ATOM 637 N N . ASN A 1 87 ? 0.815 18.119 -4.553 1.00 38.72 87 ASN A N 1
ATOM 638 C CA . ASN A 1 87 ? -0.280 18.903 -3.978 1.00 38.72 87 ASN A CA 1
ATOM 639 C C . ASN A 1 87 ? -1.345 19.376 -4.989 1.00 38.72 87 ASN A C 1
ATOM 641 O O . ASN A 1 87 ? -2.276 20.066 -4.574 1.00 38.72 87 ASN A O 1
ATOM 645 N N . HIS A 1 88 ? -1.262 19.015 -6.281 1.00 41.53 88 HIS A N 1
ATOM 646 C CA . HIS A 1 88 ? -2.120 19.632 -7.311 1.00 41.53 88 HIS A CA 1
ATOM 647 C C . HIS A 1 88 ? -3.010 18.709 -8.178 1.00 41.53 88 HIS A C 1
ATOM 649 O O . HIS A 1 88 ? -3.716 19.231 -9.034 1.00 41.53 88 HIS A O 1
ATOM 655 N N . ASP A 1 89 ? -3.099 17.386 -7.960 1.00 52.62 89 ASP A N 1
ATOM 656 C CA . ASP A 1 89 ? -3.954 16.533 -8.824 1.00 52.62 89 ASP A CA 1
ATOM 657 C C . ASP A 1 89 ? -5.354 16.164 -8.261 1.00 52.62 89 ASP A C 1
ATOM 659 O O . ASP A 1 89 ? -5.516 15.881 -7.067 1.00 52.62 89 ASP A O 1
ATOM 663 N N . PRO A 1 90 ? -6.407 16.096 -9.113 1.00 52.00 90 PRO A N 1
ATOM 664 C CA . PRO A 1 90 ? -7.793 16.350 -8.713 1.00 52.00 90 PRO A CA 1
ATOM 665 C C . PRO A 1 90 ? -8.680 15.101 -8.537 1.00 52.00 90 PRO A C 1
ATOM 667 O O . PRO A 1 90 ? -9.836 15.241 -8.123 1.00 52.00 90 PRO A O 1
ATOM 670 N N . ASN A 1 91 ? -8.186 13.879 -8.784 1.00 71.25 91 ASN A N 1
ATOM 671 C CA . ASN A 1 91 ? -9.036 12.681 -8.820 1.00 71.25 91 ASN A CA 1
ATOM 672 C C . ASN A 1 91 ? -9.376 12.149 -7.410 1.00 71.25 91 ASN A C 1
ATOM 674 O O . ASN A 1 91 ? -8.492 11.797 -6.624 1.00 71.25 91 ASN A O 1
ATOM 678 N N . ALA A 1 92 ? -10.670 12.100 -7.079 1.00 80.25 92 ALA A N 1
ATOM 679 C CA . ALA A 1 92 ? -11.159 11.724 -5.751 1.00 80.25 92 ALA A CA 1
ATOM 680 C C . ALA A 1 92 ? -10.726 10.308 -5.341 1.00 80.25 92 ALA A C 1
ATOM 682 O O . ALA A 1 92 ? -10.306 10.116 -4.202 1.00 80.25 92 ALA A O 1
ATOM 683 N 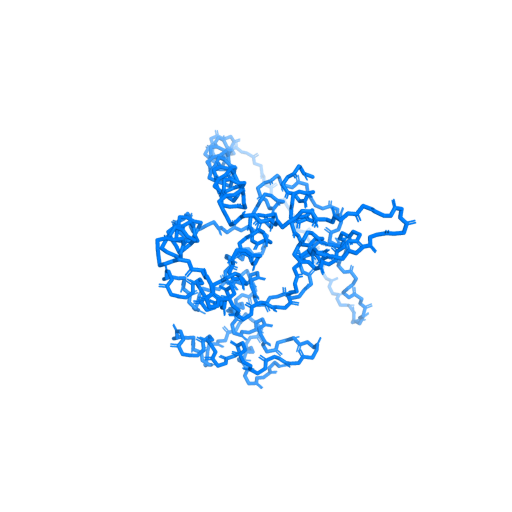N . LEU A 1 93 ? -10.730 9.360 -6.287 1.00 85.94 93 LEU A N 1
ATOM 684 C CA . LEU A 1 93 ? -10.319 7.974 -6.053 1.00 85.94 93 LEU A CA 1
ATOM 685 C C . LEU A 1 93 ? -8.872 7.874 -5.552 1.00 85.94 93 LEU A C 1
ATOM 687 O O . LEU A 1 93 ? -8.616 7.176 -4.576 1.00 85.94 93 LEU A O 1
ATOM 691 N N . SER A 1 94 ? -7.937 8.608 -6.163 1.00 85.00 94 SER A N 1
ATOM 692 C CA . SER A 1 94 ? -6.527 8.597 -5.754 1.00 85.00 94 SER A CA 1
ATOM 693 C C . SER A 1 94 ? -6.354 9.096 -4.321 1.00 85.00 94 SER A C 1
ATOM 695 O O . SER A 1 94 ? -5.652 8.472 -3.531 1.00 85.00 94 SER A O 1
ATOM 697 N N . ARG A 1 95 ? -7.045 10.182 -3.947 1.00 84.88 95 ARG A N 1
ATOM 698 C CA . ARG A 1 95 ? -6.993 10.717 -2.575 1.00 84.88 95 ARG A CA 1
ATOM 699 C C . ARG A 1 95 ? -7.568 9.737 -1.558 1.00 84.88 95 ARG A C 1
ATOM 701 O O . ARG A 1 95 ? -7.006 9.584 -0.473 1.00 84.88 95 ARG A O 1
ATOM 708 N N . THR A 1 96 ? -8.678 9.085 -1.893 1.00 88.12 96 THR A N 1
ATOM 709 C CA . THR A 1 96 ? -9.304 8.087 -1.024 1.00 88.12 96 THR A CA 1
ATOM 710 C C . THR A 1 96 ? -8.428 6.843 -0.892 1.00 88.12 96 THR A C 1
ATOM 712 O O . THR A 1 96 ? -8.239 6.370 0.224 1.00 88.12 96 THR A O 1
ATOM 715 N N . MET A 1 97 ? -7.826 6.365 -1.985 1.00 88.75 97 MET A N 1
ATOM 716 C CA . MET A 1 97 ? -6.903 5.227 -1.972 1.00 88.75 97 MET A CA 1
ATOM 717 C C . MET A 1 97 ? -5.692 5.504 -1.082 1.00 88.75 97 MET A C 1
ATOM 719 O O . MET A 1 97 ? -5.383 4.705 -0.204 1.00 88.75 97 MET A O 1
ATOM 723 N N . ILE A 1 98 ? -5.060 6.671 -1.241 1.00 87.00 98 ILE A N 1
ATOM 724 C CA . ILE A 1 98 ? -3.941 7.087 -0.388 1.00 87.00 98 ILE A CA 1
ATOM 725 C C . ILE A 1 98 ? -4.395 7.147 1.076 1.00 87.00 98 ILE A C 1
ATOM 727 O O . ILE A 1 98 ? -3.760 6.549 1.939 1.00 87.00 98 ILE A O 1
ATOM 731 N N . SER A 1 99 ? -5.536 7.781 1.367 1.00 87.88 99 SER A N 1
ATOM 732 C CA . SER A 1 99 ? -6.063 7.851 2.740 1.00 87.88 99 SER A CA 1
ATOM 733 C C . SER A 1 99 ? -6.304 6.456 3.340 1.00 87.88 99 SER A C 1
ATOM 735 O O . SER A 1 99 ? -5.971 6.225 4.500 1.00 87.88 99 SER A O 1
ATOM 737 N N . ALA A 1 100 ? -6.836 5.515 2.553 1.00 91.56 100 ALA A N 1
ATOM 738 C CA . ALA A 1 100 ? -7.014 4.128 2.971 1.00 91.56 100 ALA A CA 1
ATOM 739 C C . ALA A 1 100 ? -5.665 3.461 3.275 1.00 91.56 100 ALA A C 1
ATOM 741 O O . ALA A 1 100 ? -5.526 2.855 4.329 1.00 91.56 100 ALA A O 1
ATOM 742 N N . ILE A 1 101 ? -4.657 3.626 2.414 1.00 91.00 101 ILE A N 1
ATOM 743 C CA . ILE A 1 101 ? -3.305 3.078 2.612 1.00 91.00 101 ILE A CA 1
ATOM 744 C C . ILE A 1 101 ? -2.664 3.602 3.906 1.00 91.00 101 ILE A C 1
ATOM 746 O O . ILE A 1 101 ? -2.089 2.819 4.655 1.00 91.00 101 ILE A O 1
ATOM 750 N N . HIS A 1 102 ? -2.811 4.891 4.221 1.00 88.69 102 HIS A N 1
ATOM 751 C CA . HIS A 1 102 ? -2.312 5.463 5.477 1.00 88.69 102 HIS A CA 1
ATOM 752 C C . HIS A 1 102 ? -2.983 4.852 6.712 1.00 88.69 102 HIS A C 1
ATOM 754 O O . HIS A 1 102 ? -2.307 4.423 7.643 1.00 88.69 102 HIS A O 1
ATOM 760 N N . ILE A 1 103 ? -4.316 4.766 6.720 1.00 91.06 103 ILE A N 1
ATOM 761 C CA . ILE A 1 103 ? -5.037 4.139 7.837 1.00 91.06 103 ILE A CA 1
ATOM 762 C C . ILE A 1 103 ? -4.672 2.648 7.926 1.00 91.06 103 ILE A C 1
ATOM 764 O O . ILE A 1 103 ? -4.492 2.126 9.022 1.00 91.06 103 ILE A O 1
ATOM 768 N N . GLY A 1 104 ? -4.502 1.979 6.784 1.00 93.00 104 GLY A N 1
ATOM 769 C CA . GLY A 1 104 ? -4.030 0.599 6.698 1.00 93.00 104 GLY A CA 1
ATOM 770 C C . GLY A 1 104 ? -2.631 0.418 7.281 1.00 93.00 104 GLY A C 1
ATOM 771 O O . GLY A 1 104 ? -2.415 -0.543 8.005 1.00 93.00 104 GLY A O 1
ATOM 772 N N . CYS A 1 105 ? -1.716 1.363 7.046 1.00 91.75 105 CYS A N 1
ATOM 773 C CA . CYS A 1 105 ? -0.381 1.375 7.648 1.00 91.75 105 CYS A CA 1
ATOM 774 C C . CYS A 1 105 ? -0.440 1.522 9.172 1.00 91.75 105 CYS A C 1
ATOM 776 O O . CYS A 1 105 ? 0.306 0.871 9.901 1.00 91.75 105 CYS A O 1
ATOM 778 N N . LEU A 1 106 ? -1.323 2.386 9.672 1.00 90.62 106 LEU A N 1
ATOM 779 C CA . LEU A 1 106 ? -1.507 2.536 11.111 1.00 90.62 106 LEU A CA 1
ATOM 780 C C . LEU A 1 106 ? -2.096 1.258 11.720 1.00 90.62 106 LEU A C 1
ATOM 782 O O . LEU A 1 106 ? -1.600 0.783 12.735 1.00 90.62 106 LEU A O 1
ATOM 786 N N . LEU A 1 107 ? -3.092 0.650 11.074 1.00 91.94 107 LEU A N 1
ATOM 787 C CA . LEU A 1 107 ? -3.645 -0.636 11.500 1.00 91.94 107 LEU A CA 1
ATOM 788 C C . LEU A 1 107 ? -2.609 -1.763 11.444 1.00 91.94 107 LEU A C 1
ATOM 790 O O . LEU A 1 107 ? -2.568 -2.584 12.355 1.00 91.94 107 LEU A O 1
ATOM 794 N N . SER A 1 108 ? -1.754 -1.799 10.417 1.00 91.44 108 SER A N 1
ATOM 795 C CA . SER A 1 108 ? -0.707 -2.815 10.309 1.00 91.44 108 SER A CA 1
ATOM 796 C C . SER A 1 108 ? 0.355 -2.657 11.392 1.00 91.44 108 SER A C 1
ATOM 798 O O . SER A 1 108 ? 0.850 -3.656 11.893 1.00 91.44 108 SER A O 1
ATOM 800 N N . SER A 1 109 ? 0.654 -1.426 11.821 1.00 89.19 109 SER A N 1
ATOM 801 C CA . SER A 1 109 ? 1.573 -1.185 12.943 1.00 89.19 109 SER A CA 1
ATOM 802 C C . SER A 1 109 ? 1.065 -1.742 14.279 1.00 89.19 109 SER A C 1
ATOM 804 O O . SER A 1 109 ? 1.862 -2.095 15.143 1.00 89.19 109 SER A O 1
ATOM 806 N N . LEU A 1 110 ? -0.256 -1.893 14.439 1.00 87.88 110 LEU A N 1
ATOM 807 C CA . LEU A 1 110 ? -0.843 -2.506 15.634 1.00 87.88 110 LEU A CA 1
ATOM 808 C C . LEU A 1 110 ? -0.669 -4.030 15.660 1.00 87.88 110 LEU A C 1
ATOM 810 O O . LEU A 1 110 ? -0.760 -4.631 16.727 1.00 87.88 110 LEU A O 1
ATOM 814 N N . LEU A 1 111 ? -0.417 -4.662 14.510 1.00 87.12 111 LEU A N 1
ATOM 815 C CA . LEU A 1 111 ? -0.284 -6.119 14.396 1.00 87.12 111 LEU A CA 1
ATOM 816 C C . LEU A 1 111 ? 0.959 -6.674 15.085 1.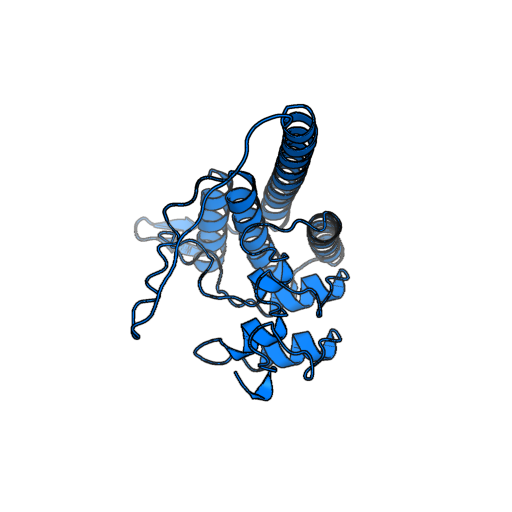00 87.12 111 LEU A C 1
ATOM 818 O O . LEU A 1 111 ? 0.962 -7.851 15.439 1.00 87.12 111 LEU A O 1
ATOM 822 N N . ASP A 1 112 ? 1.984 -5.840 15.246 1.00 81.25 112 ASP A N 1
ATOM 823 C CA . ASP A 1 112 ? 3.234 -6.198 15.917 1.00 81.25 112 ASP A CA 1
ATOM 824 C C . ASP A 1 112 ? 3.141 -6.012 17.441 1.00 81.25 112 ASP A C 1
ATOM 826 O O . ASP A 1 112 ? 4.068 -6.347 18.173 1.00 81.25 112 ASP A O 1
ATOM 830 N N . THR A 1 113 ? 2.022 -5.477 17.945 1.00 82.88 113 THR A N 1
ATOM 831 C CA . THR A 1 113 ? 1.822 -5.275 19.383 1.00 82.88 113 THR A CA 1
ATOM 832 C C . THR A 1 113 ? 1.336 -6.574 20.030 1.00 82.88 113 THR A C 1
ATOM 834 O O . THR A 1 113 ? 0.272 -7.081 19.678 1.00 82.88 113 THR A O 1
ATOM 837 N N . GLU A 1 114 ? 2.063 -7.086 21.030 1.00 73.25 114 GLU A N 1
ATOM 838 C CA . GLU A 1 114 ? 1.728 -8.352 21.717 1.00 73.25 114 GLU A CA 1
ATOM 839 C C . GLU A 1 114 ? 0.353 -8.357 22.412 1.00 73.25 114 GLU A C 1
ATOM 841 O O . GLU A 1 114 ? -0.194 -9.415 22.713 1.00 73.25 114 GLU A O 1
ATOM 846 N N . SER A 1 115 ? -0.235 -7.184 22.658 1.00 79.44 115 SER A N 1
ATOM 847 C CA . SER A 1 115 ? -1.550 -7.045 23.290 1.00 79.44 115 SER A CA 1
ATOM 848 C C . SER A 1 115 ? -2.734 -7.157 22.321 1.00 79.44 115 SER A C 1
ATOM 850 O O . SER A 1 115 ? -3.884 -7.121 22.769 1.00 79.44 115 SER A O 1
ATOM 852 N N . LEU A 1 116 ? -2.499 -7.277 21.008 1.00 84.50 116 LEU A N 1
ATOM 853 C CA . LEU A 1 116 ? -3.581 -7.348 20.030 1.00 84.50 116 LEU A CA 1
ATOM 854 C C . LEU A 1 116 ? -4.268 -8.721 20.080 1.00 84.50 116 LEU A C 1
ATOM 856 O O . LEU A 1 116 ? -3.639 -9.759 19.878 1.00 84.50 116 LEU A O 1
ATOM 860 N N . SER A 1 117 ? -5.582 -8.738 20.314 1.00 89.75 117 SER A N 1
ATOM 861 C CA . SER A 1 117 ? -6.335 -9.995 20.351 1.00 89.75 117 SER A CA 1
ATOM 862 C C . SER A 1 117 ? -6.300 -10.711 18.986 1.00 89.75 117 SER A C 1
ATOM 864 O O . SER A 1 117 ? -6.287 -10.052 17.939 1.00 89.75 117 SER A O 1
ATOM 866 N N . PRO A 1 118 ? -6.324 -12.058 18.954 1.00 90.94 118 PRO A N 1
ATOM 867 C CA . PRO A 1 118 ? -6.289 -12.812 17.697 1.00 90.94 118 PRO A CA 1
ATOM 868 C C . PRO A 1 118 ? -7.488 -12.495 16.792 1.00 90.94 118 PRO A C 1
ATOM 870 O O . PRO A 1 118 ? -7.344 -12.425 15.573 1.00 90.94 118 PRO A O 1
ATOM 873 N N . GLU A 1 119 ? -8.651 -12.232 17.391 1.00 93.00 119 GLU A N 1
ATOM 874 C CA . GLU A 1 119 ? -9.851 -11.781 16.681 1.00 93.00 119 GLU A CA 1
ATOM 875 C C . GLU A 1 119 ? -9.618 -10.425 16.001 1.00 93.00 119 GLU A C 1
ATOM 877 O O . GLU A 1 119 ? -9.908 -10.254 14.818 1.00 93.00 119 GLU A O 1
ATOM 882 N N . MET A 1 120 ? -9.009 -9.472 16.711 1.00 90.56 120 MET A N 1
ATOM 883 C CA . MET A 1 120 ? -8.689 -8.158 16.155 1.00 90.56 120 MET A CA 1
ATOM 884 C C . MET A 1 120 ? -7.663 -8.262 15.019 1.00 90.56 120 MET A C 1
ATOM 886 O O . MET A 1 120 ? -7.833 -7.636 13.972 1.00 90.56 120 MET A O 1
ATOM 890 N N . ARG A 1 121 ? -6.636 -9.111 15.167 1.00 92.50 121 ARG A N 1
ATOM 891 C CA . ARG A 1 121 ? -5.680 -9.404 14.086 1.00 92.50 121 ARG A CA 1
ATOM 892 C C . ARG A 1 121 ? -6.396 -9.911 12.831 1.00 92.50 121 ARG A C 1
ATOM 894 O O . ARG A 1 121 ? -6.123 -9.416 11.736 1.00 92.50 121 ARG A O 1
ATOM 901 N N . LEU A 1 122 ? -7.324 -10.858 12.980 1.00 93.69 122 LEU A N 1
ATOM 902 C CA . LEU A 1 122 ? -8.104 -11.394 11.862 1.00 93.69 122 LEU A CA 1
ATOM 903 C C . LEU A 1 122 ? -8.959 -10.309 11.196 1.00 93.69 122 LEU A C 1
ATOM 905 O O . LEU A 1 122 ? -9.033 -10.254 9.968 1.00 93.69 122 LEU A O 1
ATOM 909 N N . GLN A 1 123 ? -9.567 -9.418 11.979 1.00 94.75 123 GLN A N 1
ATOM 910 C CA . GLN A 1 123 ? -10.361 -8.308 11.453 1.00 94.75 123 GLN A CA 1
ATOM 911 C C . GLN A 1 123 ? -9.512 -7.312 10.655 1.00 94.75 123 GLN A C 1
ATOM 913 O O . GLN A 1 123 ? -9.934 -6.891 9.576 1.00 94.75 123 GLN A O 1
ATOM 918 N N . VAL A 1 124 ? -8.303 -6.985 11.125 1.00 93.88 124 VAL A N 1
ATOM 919 C CA . VAL A 1 124 ? -7.347 -6.137 10.392 1.00 93.88 124 VAL A CA 1
ATOM 920 C C . VAL A 1 124 ? -6.893 -6.802 9.095 1.00 93.88 124 VAL A C 1
ATOM 922 O O . VAL A 1 124 ? -6.987 -6.181 8.035 1.00 93.88 124 VAL A O 1
ATOM 925 N N . MET A 1 125 ? -6.484 -8.073 9.138 1.00 95.69 125 MET A N 1
ATOM 926 C CA . MET A 1 125 ? -6.126 -8.833 7.931 1.00 95.69 125 MET A CA 1
ATOM 927 C C . MET A 1 125 ? -7.290 -8.903 6.940 1.00 95.69 125 MET A C 1
ATOM 929 O O . MET A 1 125 ? -7.125 -8.617 5.756 1.00 95.69 125 MET A O 1
ATOM 933 N N . GLY A 1 126 ? -8.498 -9.209 7.415 1.00 95.56 126 GLY A N 1
ATOM 934 C CA . GLY A 1 126 ? -9.702 -9.254 6.590 1.00 95.56 126 GLY A CA 1
ATOM 935 C C . GLY A 1 126 ? -10.033 -7.903 5.951 1.00 95.56 126 GLY A C 1
ATOM 936 O O . GLY A 1 126 ? -10.505 -7.851 4.813 1.00 95.56 126 GLY A O 1
ATOM 937 N N . ALA A 1 127 ? -9.752 -6.800 6.644 1.00 94.81 127 ALA A N 1
ATOM 938 C CA . ALA A 1 127 ? -9.915 -5.461 6.102 1.00 94.81 127 ALA A CA 1
ATOM 939 C C . ALA A 1 127 ? -8.890 -5.157 4.997 1.00 94.81 127 ALA A C 1
ATOM 941 O O . ALA A 1 127 ? -9.282 -4.726 3.909 1.00 94.81 127 ALA A O 1
ATOM 942 N N . LEU A 1 128 ? -7.604 -5.433 5.232 1.00 96.38 128 LEU A N 1
ATOM 943 C CA . LEU A 1 128 ? -6.547 -5.263 4.228 1.00 96.38 128 LEU A CA 1
ATOM 944 C C . LEU A 1 128 ? -6.788 -6.151 3.000 1.00 96.38 128 LEU A C 1
ATOM 946 O O . LEU A 1 128 ? -6.660 -5.684 1.869 1.00 96.38 128 LEU A O 1
ATOM 950 N N . TYR A 1 129 ? -7.243 -7.389 3.208 1.00 96.81 129 TYR A N 1
ATOM 951 C CA . TYR A 1 129 ? -7.666 -8.287 2.136 1.00 96.81 129 TYR A CA 1
ATOM 952 C C . TYR A 1 129 ? -8.781 -7.671 1.286 1.00 96.81 129 TYR A C 1
ATOM 954 O O . TYR A 1 129 ? -8.714 -7.712 0.059 1.00 96.81 129 TYR A O 1
ATOM 962 N N . ARG A 1 130 ? -9.799 -7.056 1.908 1.00 95.88 130 ARG A N 1
ATOM 963 C CA . ARG A 1 130 ? -10.879 -6.380 1.166 1.00 95.88 130 ARG A CA 1
ATOM 964 C C . ARG A 1 130 ? -10.339 -5.255 0.292 1.00 95.88 130 ARG A C 1
ATOM 966 O O . ARG A 1 130 ? -10.767 -5.169 -0.852 1.00 95.88 130 ARG A O 1
ATOM 973 N N . LEU A 1 131 ? -9.401 -4.447 0.793 1.00 95.00 131 LEU A N 1
ATOM 974 C CA . LEU A 1 131 ? -8.748 -3.407 -0.007 1.00 95.00 131 LEU A CA 1
ATOM 975 C C . LEU A 1 131 ? -7.973 -4.016 -1.187 1.00 95.00 131 LEU A C 1
ATOM 977 O O . LEU A 1 131 ? -8.164 -3.592 -2.326 1.00 95.00 131 LEU A O 1
ATOM 981 N N . ASN A 1 132 ? -7.141 -5.029 -0.929 1.00 95.44 132 ASN A N 1
ATOM 982 C CA . ASN A 1 132 ? -6.324 -5.686 -1.951 1.00 95.44 132 ASN A CA 1
ATOM 983 C C . ASN A 1 132 ? -7.183 -6.351 -3.043 1.00 95.44 132 ASN A C 1
ATOM 985 O O . ASN A 1 132 ? -6.912 -6.219 -4.236 1.00 95.44 132 ASN A O 1
ATOM 989 N N . ARG A 1 133 ? -8.283 -7.003 -2.649 1.00 95.38 133 ARG A N 1
ATOM 990 C CA . ARG A 1 133 ? -9.201 -7.702 -3.558 1.00 95.38 133 ARG A CA 1
ATOM 991 C C . ARG A 1 133 ? -9.853 -6.784 -4.593 1.00 95.38 133 ARG A C 1
ATOM 993 O O . ARG A 1 133 ? -10.194 -7.263 -5.671 1.00 95.38 133 ARG A O 1
ATOM 1000 N N . LEU A 1 134 ? -10.004 -5.488 -4.307 1.00 92.12 134 LEU A N 1
ATOM 1001 C CA . LEU A 1 134 ? -10.530 -4.522 -5.280 1.00 92.12 134 LEU A CA 1
ATOM 1002 C C . LEU A 1 134 ? -9.580 -4.307 -6.472 1.00 92.12 134 LEU A C 1
ATOM 1004 O O . LEU A 1 134 ? -9.997 -3.756 -7.491 1.00 92.12 134 LEU A O 1
ATOM 1008 N N . LYS A 1 135 ? -8.306 -4.722 -6.350 1.00 91.38 135 LYS A N 1
ATOM 1009 C CA . LYS A 1 135 ? -7.257 -4.550 -7.370 1.00 91.38 135 LYS A CA 1
ATOM 1010 C C . LYS A 1 135 ? -7.218 -3.122 -7.915 1.00 91.38 135 LYS A C 1
ATOM 1012 O O . LYS A 1 135 ? -7.029 -2.895 -9.108 1.00 91.38 135 LYS A O 1
ATOM 1017 N N . VAL A 1 136 ? -7.451 -2.154 -7.028 1.00 89.19 136 VAL A N 1
ATOM 1018 C CA . VAL A 1 136 ? -7.527 -0.748 -7.407 1.00 89.19 136 VAL A CA 1
ATOM 1019 C C . VAL A 1 136 ? -6.142 -0.301 -7.838 1.00 89.19 136 VAL A C 1
ATOM 1021 O O . VAL A 1 136 ? -5.172 -0.418 -7.085 1.00 89.19 136 VAL A O 1
ATOM 1024 N N . ARG A 1 137 ? -6.081 0.239 -9.049 1.00 89.06 137 ARG A N 1
ATOM 1025 C CA . ARG A 1 137 ? -4.917 0.930 -9.578 1.00 89.06 137 ARG A CA 1
ATOM 1026 C C . ARG A 1 137 ? -5.271 2.398 -9.731 1.00 89.06 137 ARG A C 1
ATOM 1028 O O . ARG A 1 137 ? -6.346 2.741 -10.223 1.00 89.06 137 ARG A O 1
ATOM 1035 N N . VAL A 1 138 ? -4.410 3.258 -9.205 1.00 85.19 138 VAL A N 1
ATOM 1036 C CA . VAL A 1 138 ? -4.623 4.711 -9.203 1.00 85.19 138 VAL A CA 1
ATOM 1037 C C . VAL A 1 138 ? -3.537 5.394 -10.036 1.00 85.19 138 VAL A C 1
ATOM 1039 O O . VAL A 1 138 ? -3.290 4.998 -11.172 1.00 85.19 138 VAL A O 1
ATOM 1042 N N . ARG A 1 139 ? -2.900 6.452 -9.525 1.00 81.50 139 ARG A N 1
ATOM 1043 C CA . ARG A 1 139 ? -1.873 7.199 -10.255 1.00 81.50 139 ARG A CA 1
ATOM 1044 C C . ARG A 1 139 ? -0.704 6.278 -10.613 1.00 81.50 139 ARG A C 1
ATOM 1046 O O . ARG A 1 139 ? -0.257 5.497 -9.776 1.00 81.50 139 ARG A O 1
ATOM 1053 N N . PHE A 1 140 ? -0.210 6.415 -11.842 1.00 84.62 140 PHE A N 1
ATOM 1054 C CA . PHE A 1 140 ? 0.865 5.587 -12.393 1.00 84.62 140 PHE A CA 1
ATOM 1055 C C . PHE A 1 140 ? 0.551 4.084 -12.410 1.00 84.62 140 PHE A C 1
ATOM 1057 O O . PHE A 1 140 ? 1.477 3.295 -12.442 1.00 84.62 140 PHE A O 1
ATOM 1064 N N . ASP A 1 141 ? -0.722 3.681 -12.363 1.00 90.06 141 ASP A N 1
ATOM 1065 C CA . ASP A 1 141 ? -1.143 2.269 -12.303 1.00 90.06 141 ASP A CA 1
ATOM 1066 C C . ASP A 1 141 ? -0.626 1.507 -11.066 1.00 90.06 141 ASP A C 1
ATOM 1068 O O . ASP A 1 141 ? -0.554 0.282 -11.025 1.00 90.06 141 ASP A O 1
ATOM 1072 N N . ARG A 1 142 ? -0.306 2.248 -9.998 1.00 90.81 142 ARG A N 1
ATOM 1073 C CA . ARG A 1 142 ? 0.219 1.685 -8.754 1.00 90.81 142 ARG A CA 1
ATOM 1074 C C . ARG A 1 142 ? -0.864 0.997 -7.933 1.00 90.81 142 ARG A C 1
ATOM 1076 O O . ARG A 1 142 ? -1.948 1.544 -7.707 1.00 90.81 142 ARG A O 1
ATOM 1083 N N . THR A 1 143 ? -0.519 -0.187 -7.435 1.00 93.38 143 THR A N 1
ATOM 1084 C CA . THR A 1 143 ? -1.311 -0.968 -6.471 1.00 93.38 143 THR A CA 1
ATOM 1085 C C . THR A 1 143 ? -1.031 -0.527 -5.031 1.00 93.38 143 THR A C 1
ATOM 1087 O O . THR A 1 143 ? -0.077 0.205 -4.771 1.00 93.38 143 THR A O 1
ATOM 1090 N N . ALA A 1 144 ? -1.820 -1.014 -4.065 1.00 92.94 144 ALA A N 1
ATOM 1091 C CA . ALA A 1 144 ? -1.574 -0.766 -2.639 1.00 92.94 144 ALA A CA 1
ATOM 1092 C C . ALA A 1 144 ? -0.143 -1.141 -2.201 1.00 92.94 144 ALA A C 1
ATOM 1094 O O . ALA A 1 144 ? 0.467 -0.403 -1.430 1.00 92.94 144 ALA A O 1
ATOM 1095 N N . LEU A 1 145 ? 0.406 -2.236 -2.745 1.00 95.12 145 LEU A N 1
ATOM 1096 C CA . LEU A 1 145 ? 1.756 -2.709 -2.428 1.00 95.12 145 LEU A CA 1
ATOM 1097 C C . LEU A 1 145 ? 2.847 -1.759 -2.950 1.00 95.12 145 LEU A C 1
ATOM 1099 O O . LEU A 1 145 ? 3.822 -1.497 -2.253 1.00 95.12 145 LEU A O 1
ATOM 1103 N N . HIS A 1 146 ? 2.656 -1.145 -4.122 1.00 93.38 146 HIS A N 1
ATOM 1104 C CA . HIS A 1 146 ? 3.575 -0.102 -4.596 1.00 93.38 146 HIS A CA 1
ATOM 1105 C C . HIS A 1 146 ? 3.631 1.077 -3.618 1.00 93.38 146 HIS A C 1
ATOM 1107 O O . HIS A 1 146 ? 4.705 1.593 -3.323 1.00 93.38 146 HIS A O 1
ATOM 1113 N N . TYR A 1 147 ? 2.478 1.495 -3.088 1.00 90.12 147 TYR A N 1
ATOM 1114 C CA . TYR A 1 147 ? 2.418 2.603 -2.137 1.00 90.12 147 TYR A CA 1
ATOM 1115 C C . TYR A 1 147 ? 3.016 2.263 -0.772 1.00 90.12 147 TYR A C 1
ATOM 1117 O O . TYR A 1 147 ? 3.589 3.152 -0.150 1.00 90.12 147 TYR A O 1
ATOM 1125 N N . SER A 1 148 ? 2.956 1.007 -0.310 1.00 91.50 148 SER A N 1
ATOM 1126 C CA . SER A 1 148 ? 3.678 0.622 0.912 1.00 91.50 148 SER A CA 1
ATOM 1127 C C . SER A 1 148 ? 5.196 0.712 0.761 1.00 91.50 148 SER A C 1
ATOM 1129 O O . SER A 1 148 ? 5.883 0.931 1.754 1.00 91.50 148 SER A O 1
ATOM 1131 N N . CYS A 1 149 ? 5.716 0.600 -0.463 1.00 90.62 149 CYS A N 1
ATOM 1132 C CA . CYS A 1 149 ? 7.150 0.602 -0.753 1.00 90.62 149 CYS A CA 1
ATOM 1133 C C . CYS A 1 149 ? 7.706 1.974 -1.163 1.00 90.62 149 CYS A C 1
ATOM 1135 O O . CYS A 1 149 ? 8.897 2.082 -1.430 1.00 90.62 149 CYS A O 1
ATOM 1137 N N . TYR A 1 150 ? 6.877 3.021 -1.232 1.00 82.62 150 TYR A N 1
ATOM 1138 C CA . TYR A 1 150 ? 7.254 4.301 -1.835 1.00 82.62 150 TYR A CA 1
ATOM 1139 C C . TYR A 1 150 ? 7.123 5.478 -0.864 1.00 82.62 150 TYR A C 1
ATOM 1141 O O . TYR A 1 150 ? 6.073 5.672 -0.255 1.00 82.62 150 TYR A O 1
ATOM 1149 N N . ARG A 1 151 ? 8.178 6.300 -0.765 1.00 73.69 151 ARG A N 1
ATOM 1150 C CA . ARG A 1 151 ? 8.257 7.445 0.160 1.00 73.69 151 ARG A CA 1
ATOM 1151 C C . ARG A 1 151 ? 7.579 8.716 -0.365 1.00 73.69 151 ARG A C 1
ATOM 1153 O O . ARG A 1 151 ? 6.910 9.411 0.392 1.00 73.69 151 ARG A O 1
ATOM 1160 N N . GLU A 1 152 ? 7.711 9.019 -1.657 1.00 59.06 152 GLU A N 1
ATOM 1161 C CA . GLU A 1 152 ? 7.380 10.349 -2.216 1.00 59.06 152 GLU A CA 1
ATOM 1162 C C . GLU A 1 152 ? 5.874 10.595 -2.487 1.00 59.06 152 GLU A C 1
ATOM 1164 O O . GLU A 1 152 ? 5.487 11.604 -3.073 1.00 59.06 152 GLU A O 1
ATOM 1169 N N . GLY A 1 153 ? 4.983 9.677 -2.103 1.00 54.69 153 GLY A N 1
ATOM 1170 C CA . GLY A 1 153 ? 3.555 9.738 -2.460 1.00 54.69 153 GLY A CA 1
ATOM 1171 C C . GLY A 1 153 ? 2.602 10.115 -1.326 1.00 54.69 153 GLY A C 1
ATOM 1172 O O . GLY A 1 153 ? 1.396 10.229 -1.553 1.00 54.69 153 GLY A O 1
ATOM 1173 N N . THR A 1 154 ? 3.105 10.258 -0.103 1.00 54.56 154 THR A N 1
ATOM 1174 C CA . THR A 1 154 ? 2.280 10.201 1.107 1.00 54.56 154 THR A CA 1
ATOM 1175 C C . THR A 1 154 ? 2.229 11.560 1.787 1.00 54.56 154 THR A C 1
ATOM 1177 O O . THR A 1 154 ? 3.066 11.888 2.618 1.00 54.56 154 THR A O 1
ATOM 1180 N N . LEU A 1 155 ? 1.257 12.354 1.327 1.00 56.41 155 LEU A N 1
ATOM 1181 C CA . LEU A 1 155 ? 0.665 13.562 1.915 1.00 56.41 155 LEU A CA 1
ATOM 1182 C C . LEU A 1 155 ? 1.452 14.181 3.086 1.00 56.41 155 LEU A C 1
ATOM 1184 O O . LEU A 1 155 ? 1.390 13.704 4.219 1.00 56.41 155 LEU A O 1
ATOM 1188 N N . ALA A 1 156 ? 2.115 15.306 2.802 1.00 49.66 156 ALA A N 1
ATOM 1189 C CA . ALA A 1 156 ? 2.712 16.215 3.778 1.00 49.66 156 ALA A CA 1
ATOM 1190 C C . ALA A 1 156 ? 1.623 16.872 4.655 1.00 49.66 156 ALA A C 1
ATOM 1192 O O . ALA A 1 156 ? 1.230 18.021 4.451 1.00 49.66 156 ALA A O 1
ATOM 1193 N N . GLY A 1 157 ? 1.085 16.104 5.600 1.00 55.50 157 GLY A N 1
ATOM 1194 C CA . GLY A 1 157 ? 0.257 16.592 6.698 1.00 55.50 157 GLY A CA 1
ATOM 1195 C C . GLY A 1 157 ? 1.093 17.285 7.778 1.00 55.50 157 GLY A C 1
ATOM 1196 O O . GLY A 1 157 ? 2.320 17.185 7.797 1.00 55.50 157 GLY A O 1
ATOM 1197 N N . ARG A 1 158 ? 0.437 17.974 8.723 1.00 54.62 158 ARG A N 1
ATOM 1198 C CA . ARG A 1 158 ? 1.134 18.617 9.868 1.00 54.62 158 ARG A CA 1
ATOM 1199 C C . ARG A 1 158 ? 1.787 17.605 10.813 1.00 54.62 158 ARG A C 1
ATOM 1201 O O . ARG A 1 158 ? 2.687 17.964 11.566 1.00 54.62 158 ARG A O 1
ATOM 1208 N N . TYR A 1 159 ? 1.319 16.364 10.763 1.00 55.25 159 TYR A N 1
ATOM 1209 C CA . TYR A 1 159 ? 1.856 15.234 11.502 1.00 55.25 159 TYR A CA 1
ATOM 1210 C C . TYR A 1 159 ? 2.229 14.144 10.497 1.00 55.25 159 TYR A C 1
ATOM 1212 O O . TYR A 1 159 ? 1.412 13.863 9.611 1.00 55.25 159 TYR A O 1
ATOM 1220 N N . PRO A 1 160 ? 3.416 13.518 10.614 1.00 58.34 160 PRO A N 1
ATOM 1221 C CA . PRO A 1 160 ? 3.766 12.378 9.779 1.00 58.34 160 PRO A CA 1
ATOM 1222 C C . PRO A 1 160 ? 2.793 11.247 10.111 1.00 58.34 160 PRO A C 1
ATOM 1224 O O . PRO A 1 160 ? 2.973 10.540 11.094 1.00 58.34 160 PRO A O 1
ATOM 1227 N N . SER A 1 161 ? 1.713 11.132 9.333 1.00 58.69 161 SER A N 1
ATOM 1228 C CA . SER A 1 161 ? 0.575 10.275 9.687 1.00 58.69 161 SER A CA 1
ATOM 1229 C C . SER A 1 161 ? 0.937 8.794 9.619 1.00 58.69 161 SER A C 1
ATOM 1231 O O . SER A 1 161 ? 0.248 7.939 10.157 1.00 58.69 161 SER A O 1
ATOM 1233 N N . SER A 1 162 ? 1.981 8.468 8.865 1.00 70.69 162 SER A N 1
ATOM 1234 C CA . SER A 1 162 ? 2.518 7.126 8.691 1.00 70.69 162 SER A CA 1
ATOM 1235 C C . SER A 1 162 ? 3.937 7.270 8.153 1.00 70.69 162 SER A C 1
ATOM 1237 O O . SER A 1 162 ? 4.194 8.155 7.333 1.00 70.69 162 SER A O 1
ATOM 1239 N N . GLN A 1 163 ? 4.854 6.419 8.603 1.00 77.69 163 GLN A N 1
ATOM 1240 C CA . GLN A 1 163 ? 6.193 6.360 8.027 1.00 77.69 163 GLN A CA 1
ATOM 1241 C C . GLN A 1 163 ? 6.138 5.447 6.806 1.00 77.69 163 GLN A C 1
ATOM 1243 O O . GLN A 1 163 ? 5.815 4.268 6.925 1.00 77.69 163 GLN A O 1
ATOM 1248 N N . PHE A 1 164 ? 6.407 6.022 5.636 1.00 83.56 164 PHE A N 1
ATOM 1249 C CA . PHE A 1 164 ? 6.609 5.271 4.407 1.00 83.56 164 PHE A CA 1
ATOM 1250 C C . PHE A 1 164 ? 8.086 5.339 4.008 1.00 83.56 164 PHE A C 1
ATOM 1252 O O . PHE A 1 164 ? 8.712 6.391 4.178 1.00 83.56 164 PHE A O 1
ATOM 1259 N N . PRO A 1 165 ? 8.656 4.249 3.478 1.00 89.69 165 PRO A N 1
ATOM 1260 C CA . PRO A 1 165 ? 8.027 2.942 3.243 1.00 89.69 165 PRO A CA 1
ATOM 1261 C C . PRO A 1 165 ? 7.635 2.204 4.537 1.00 89.69 165 PRO A C 1
ATOM 1263 O O . PRO A 1 165 ? 8.262 2.380 5.578 1.00 89.69 165 PRO A O 1
ATOM 1266 N N . SER A 1 166 ? 6.598 1.370 4.460 1.00 91.12 166 SER A N 1
ATOM 1267 C CA . SER A 1 166 ? 6.084 0.589 5.587 1.00 91.12 166 SER A CA 1
ATOM 1268 C C . SER A 1 166 ? 6.290 -0.901 5.345 1.00 91.12 166 SER A C 1
ATOM 1270 O O . SER A 1 166 ? 5.592 -1.525 4.543 1.00 91.12 166 SER A O 1
ATOM 1272 N N . THR A 1 167 ? 7.250 -1.475 6.068 1.00 93.50 167 THR A N 1
ATOM 1273 C CA . THR A 1 167 ? 7.560 -2.912 6.041 1.00 93.50 167 THR A CA 1
ATOM 1274 C C . THR A 1 167 ? 6.406 -3.744 6.593 1.00 93.50 167 THR A C 1
ATOM 1276 O O . THR A 1 167 ? 6.068 -4.780 6.026 1.00 93.50 167 THR A O 1
ATOM 1279 N N . THR A 1 168 ? 5.746 -3.263 7.650 1.00 93.88 168 THR A N 1
ATOM 1280 C CA . THR A 1 168 ? 4.609 -3.946 8.288 1.00 93.88 168 THR A CA 1
ATOM 1281 C C . THR A 1 168 ? 3.403 -3.995 7.361 1.00 93.88 168 THR A C 1
ATOM 1283 O O . THR A 1 168 ? 2.766 -5.039 7.228 1.00 93.88 168 THR A O 1
ATOM 1286 N N . LEU A 1 169 ? 3.119 -2.893 6.656 1.00 94.38 169 LEU A N 1
ATOM 1287 C CA . LEU A 1 169 ? 2.045 -2.865 5.672 1.00 94.38 169 LEU A CA 1
ATOM 1288 C C . LEU A 1 169 ? 2.385 -3.728 4.456 1.00 94.38 169 LEU A C 1
ATOM 1290 O O . LEU A 1 169 ? 1.521 -4.473 4.006 1.00 94.38 169 LEU A O 1
ATOM 1294 N N . ALA A 1 170 ? 3.617 -3.658 3.941 1.00 95.94 170 ALA A N 1
ATOM 1295 C CA . ALA A 1 170 ? 4.047 -4.492 2.819 1.00 95.94 170 ALA A CA 1
ATOM 1296 C C . ALA A 1 170 ? 3.895 -5.984 3.152 1.00 95.94 170 ALA A C 1
ATOM 1298 O O . ALA A 1 170 ? 3.254 -6.716 2.400 1.00 95.94 170 ALA A O 1
ATOM 1299 N N . LYS A 1 171 ? 4.379 -6.411 4.326 1.00 96.69 171 LYS A N 1
ATOM 1300 C CA . LYS A 1 171 ? 4.225 -7.784 4.823 1.00 96.69 171 LYS A CA 1
ATOM 1301 C C . LYS A 1 171 ? 2.756 -8.188 4.934 1.00 96.69 171 LYS A C 1
ATOM 1303 O O . LYS A 1 171 ? 2.364 -9.216 4.396 1.00 96.69 171 LYS A O 1
ATOM 1308 N N . ALA A 1 172 ? 1.930 -7.357 5.567 1.00 96.44 172 ALA A N 1
ATOM 1309 C CA . ALA A 1 172 ? 0.504 -7.628 5.712 1.00 96.44 172 ALA A CA 1
ATOM 1310 C C . ALA A 1 172 ? -0.221 -7.724 4.358 1.00 96.44 172 ALA A C 1
ATOM 1312 O O . ALA A 1 172 ? -1.085 -8.578 4.181 1.00 96.44 172 ALA A O 1
ATOM 1313 N N . LEU A 1 173 ? 0.129 -6.868 3.391 1.00 97.12 173 LEU A N 1
ATOM 1314 C CA . LEU A 1 173 ? -0.428 -6.908 2.039 1.00 97.12 173 LEU A CA 1
ATOM 1315 C C . LEU A 1 173 ? -0.046 -8.202 1.309 1.00 97.12 173 LEU A C 1
ATOM 1317 O O . LEU A 1 173 ? -0.904 -8.803 0.663 1.00 97.12 173 LEU A O 1
ATOM 1321 N N . LEU A 1 174 ? 1.200 -8.658 1.443 1.00 97.75 174 LEU A N 1
ATOM 1322 C CA . LEU A 1 174 ? 1.653 -9.938 0.892 1.00 97.75 174 LEU A CA 1
ATOM 1323 C C . LEU A 1 174 ? 0.947 -11.127 1.562 1.00 97.75 174 LEU A C 1
ATOM 1325 O O . LEU A 1 174 ? 0.468 -12.014 0.859 1.00 97.75 174 LEU A O 1
ATOM 1329 N N . GLU A 1 175 ? 0.782 -11.113 2.892 1.00 96.31 175 GLU A N 1
ATOM 1330 C CA . GLU A 1 175 ? 0.032 -12.141 3.638 1.00 96.31 175 GLU A CA 1
ATOM 1331 C C . GLU A 1 175 ? -1.426 -12.264 3.155 1.00 96.31 175 GLU A C 1
ATOM 1333 O O . GLU A 1 175 ? -1.979 -13.363 3.115 1.00 96.31 175 GLU A O 1
ATOM 1338 N N . VAL A 1 176 ? -2.051 -11.159 2.727 1.00 96.62 176 VAL A N 1
ATOM 1339 C CA . VAL A 1 176 ? -3.406 -11.163 2.138 1.00 96.62 176 VAL A CA 1
ATOM 1340 C C . VAL A 1 176 ? -3.421 -11.360 0.613 1.00 96.62 176 VAL A C 1
ATOM 1342 O O . VAL A 1 176 ? -4.454 -11.140 -0.032 1.00 96.62 176 VAL A O 1
ATOM 1345 N N . GLY A 1 177 ? -2.298 -11.773 0.020 1.00 96.12 177 GLY A N 1
ATOM 1346 C CA . GLY A 1 177 ? -2.184 -12.142 -1.391 1.00 96.12 177 GLY A CA 1
ATOM 1347 C C . GLY A 1 177 ? -2.051 -10.962 -2.353 1.00 96.12 177 GLY A C 1
ATOM 1348 O O . GLY A 1 177 ? -2.601 -11.003 -3.456 1.00 96.12 177 GLY A O 1
ATOM 1349 N N . ALA A 1 178 ? -1.403 -9.868 -1.950 1.00 97.06 178 ALA A N 1
ATOM 1350 C CA . ALA A 1 178 ? -0.983 -8.839 -2.898 1.00 97.06 178 ALA A CA 1
ATOM 1351 C C . ALA A 1 178 ? 0.067 -9.410 -3.858 1.00 97.06 178 ALA A C 1
ATOM 1353 O O . ALA A 1 178 ? 0.955 -10.146 -3.442 1.00 97.06 178 ALA A O 1
ATOM 1354 N N . ASP A 1 179 ? -0.040 -9.063 -5.139 1.00 96.94 179 ASP A N 1
ATOM 1355 C CA . ASP A 1 179 ? 0.903 -9.515 -6.163 1.00 96.94 179 ASP A CA 1
ATOM 1356 C C . ASP A 1 179 ? 2.238 -8.750 -6.033 1.00 96.94 179 ASP A C 1
ATOM 1358 O O . ASP A 1 179 ? 2.257 -7.538 -6.292 1.00 96.94 179 ASP A O 1
ATOM 1362 N N . PRO A 1 180 ? 3.344 -9.418 -5.643 1.00 97.31 180 PRO A N 1
ATOM 1363 C CA . PRO A 1 180 ? 4.657 -8.791 -5.479 1.00 97.31 180 PRO A CA 1
ATOM 1364 C C . PRO A 1 180 ? 5.293 -8.366 -6.808 1.00 97.31 180 PRO A C 1
ATOM 1366 O O . PRO A 1 180 ? 6.207 -7.544 -6.808 1.00 97.31 180 PRO A O 1
ATOM 1369 N N . ASN A 1 181 ? 4.813 -8.908 -7.931 1.00 97.00 181 ASN A N 1
ATOM 1370 C CA . ASN A 1 181 ? 5.333 -8.659 -9.273 1.00 97.00 181 ASN A CA 1
ATOM 1371 C C . ASN A 1 181 ? 4.400 -7.769 -10.101 1.00 97.00 181 ASN A C 1
ATOM 1373 O O . ASN A 1 181 ? 4.615 -7.596 -11.301 1.00 97.00 181 ASN A O 1
ATOM 1377 N N . ALA A 1 182 ? 3.372 -7.187 -9.474 1.00 96.12 182 ALA A N 1
ATOM 1378 C CA . ALA A 1 182 ? 2.555 -6.174 -10.119 1.00 96.12 182 ALA A CA 1
ATOM 1379 C C . ALA A 1 182 ? 3.458 -5.040 -10.618 1.00 96.12 182 ALA A C 1
ATOM 1381 O O . ALA A 1 182 ? 4.339 -4.599 -9.890 1.00 96.12 182 ALA A O 1
ATOM 1382 N N . ILE A 1 183 ? 3.215 -4.559 -11.832 1.00 95.44 183 ILE A N 1
ATOM 1383 C CA . ILE A 1 183 ? 3.971 -3.458 -12.432 1.00 95.44 183 ILE A CA 1
ATOM 1384 C C . ILE A 1 183 ? 3.140 -2.179 -12.447 1.00 95.44 183 ILE A C 1
ATOM 1386 O O . ILE A 1 183 ? 1.918 -2.230 -12.605 1.00 95.44 183 ILE A O 1
ATOM 1390 N N . ASP A 1 184 ? 3.815 -1.046 -12.295 1.00 93.75 184 ASP A N 1
ATOM 1391 C CA . ASP A 1 184 ? 3.260 0.282 -12.525 1.00 93.75 184 ASP A CA 1
ATOM 1392 C C . ASP A 1 184 ? 3.435 0.717 -14.001 1.00 93.75 184 ASP A C 1
ATOM 1394 O O . ASP A 1 184 ? 3.954 -0.025 -14.838 1.00 93.75 184 ASP A O 1
ATOM 1398 N N . ASN A 1 185 ? 3.001 1.928 -14.353 1.00 93.12 185 ASN A N 1
ATOM 1399 C CA . ASN A 1 185 ? 3.080 2.464 -15.720 1.00 93.12 185 ASN A CA 1
ATOM 1400 C C . ASN A 1 185 ? 4.508 2.585 -16.272 1.00 93.12 185 ASN A C 1
ATOM 1402 O O . ASN A 1 185 ? 4.672 2.669 -17.486 1.00 93.12 185 ASN A O 1
ATOM 1406 N N . ALA A 1 186 ? 5.523 2.652 -15.408 1.00 92.75 186 ALA A N 1
ATOM 1407 C CA . ALA A 1 186 ? 6.927 2.666 -15.804 1.00 92.75 186 ALA A CA 1
ATOM 1408 C C . ALA A 1 186 ? 7.522 1.244 -15.860 1.00 92.75 186 ALA A C 1
ATOM 1410 O O . ALA A 1 186 ? 8.716 1.076 -16.104 1.00 92.75 186 ALA A O 1
ATOM 1411 N N . GLY A 1 187 ? 6.701 0.212 -15.647 1.00 94.00 187 GLY A N 1
ATOM 1412 C CA . GLY A 1 187 ? 7.141 -1.174 -15.528 1.00 94.00 187 GLY A CA 1
ATOM 1413 C C . GLY A 1 187 ? 7.818 -1.476 -14.192 1.00 94.00 187 GLY A C 1
ATOM 1414 O O . GLY A 1 187 ? 8.400 -2.546 -14.048 1.00 94.00 187 GLY A O 1
ATOM 1415 N N . ASN A 1 188 ? 7.772 -0.558 -13.221 1.00 94.88 188 ASN A N 1
ATOM 1416 C CA . ASN A 1 188 ? 8.399 -0.786 -11.928 1.00 94.88 188 ASN A CA 1
ATOM 1417 C C . ASN A 1 188 ? 7.527 -1.723 -11.102 1.00 94.88 188 ASN A C 1
ATOM 1419 O O . ASN A 1 188 ? 6.339 -1.470 -10.921 1.00 94.88 188 ASN A O 1
ATOM 1423 N N . THR A 1 189 ? 8.136 -2.773 -10.563 1.00 96.25 189 THR A N 1
ATOM 1424 C CA . THR A 1 189 ? 7.540 -3.583 -9.493 1.00 96.25 189 THR A CA 1
ATOM 1425 C C . THR A 1 189 ? 7.722 -2.891 -8.134 1.00 96.25 189 THR A C 1
ATOM 1427 O O . THR A 1 189 ? 8.567 -1.996 -8.007 1.00 96.25 189 THR A O 1
ATOM 1430 N N . PRO A 1 190 ? 7.010 -3.311 -7.070 1.00 95.56 190 PRO A N 1
ATOM 1431 C CA . PRO A 1 190 ? 7.284 -2.857 -5.708 1.00 95.56 190 PRO A CA 1
ATOM 1432 C C . PRO A 1 190 ? 8.760 -2.984 -5.308 1.00 95.56 190 PRO A C 1
ATOM 1434 O O . PRO A 1 190 ? 9.268 -2.134 -4.580 1.00 95.56 190 PRO A O 1
ATOM 1437 N N . LEU A 1 191 ? 9.456 -4.003 -5.824 1.00 95.88 191 LEU A N 1
ATOM 1438 C CA . LEU A 1 191 ? 10.878 -4.221 -5.575 1.00 95.88 191 LEU A CA 1
ATOM 1439 C C . LEU A 1 191 ? 11.763 -3.166 -6.258 1.00 95.88 191 LEU A C 1
ATOM 1441 O O . LEU A 1 191 ? 12.683 -2.665 -5.621 1.00 95.88 191 LEU A O 1
ATOM 1445 N N . HIS A 1 192 ? 11.439 -2.743 -7.486 1.00 94.94 192 HIS A N 1
ATOM 1446 C CA . HIS A 1 192 ? 12.121 -1.605 -8.123 1.00 94.94 192 HIS A CA 1
ATOM 1447 C C . HIS A 1 192 ? 11.946 -0.329 -7.291 1.00 94.94 192 HIS A C 1
ATOM 1449 O O . HIS A 1 192 ? 12.912 0.382 -7.033 1.00 94.94 192 HIS A O 1
ATOM 1455 N N . LEU A 1 193 ? 10.725 -0.061 -6.805 1.00 92.31 193 LEU A N 1
ATOM 1456 C CA . LEU A 1 193 ? 10.483 1.103 -5.947 1.00 92.31 193 LEU A CA 1
ATOM 1457 C C . LEU A 1 193 ? 11.300 1.029 -4.653 1.00 92.31 193 LEU A C 1
ATOM 1459 O O . LEU A 1 193 ? 11.852 2.046 -4.244 1.00 92.31 193 LEU A O 1
ATOM 1463 N N . ALA A 1 194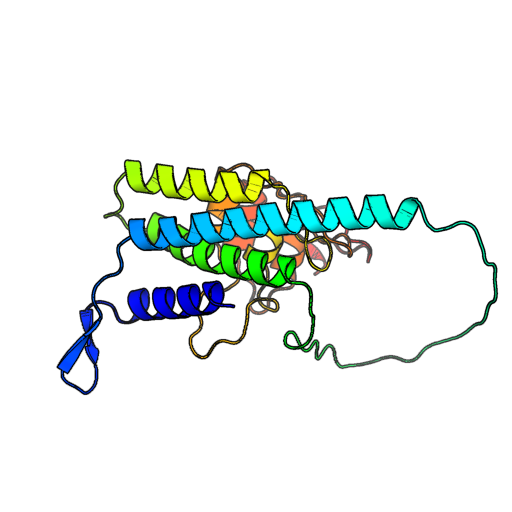 ? 11.413 -0.157 -4.048 1.00 93.06 194 ALA A N 1
ATOM 1464 C CA . ALA A 1 194 ? 12.221 -0.370 -2.853 1.00 93.06 194 ALA A CA 1
ATOM 1465 C C . ALA A 1 194 ? 13.722 -0.112 -3.089 1.00 93.06 194 ALA A C 1
ATOM 1467 O O . ALA A 1 194 ? 14.370 0.456 -2.212 1.00 93.06 194 ALA A O 1
ATOM 1468 N N . ALA A 1 195 ? 14.257 -0.479 -4.260 1.00 92.25 195 ALA A N 1
ATOM 1469 C CA . ALA A 1 195 ? 15.650 -0.212 -4.638 1.00 92.25 195 ALA A CA 1
ATOM 1470 C C . ALA A 1 195 ? 15.942 1.297 -4.738 1.00 92.25 195 ALA A C 1
ATOM 1472 O O . ALA A 1 195 ? 16.929 1.775 -4.195 1.00 92.25 195 ALA A O 1
ATOM 1473 N N . THR A 1 196 ? 15.019 2.074 -5.318 1.00 90.94 196 THR A N 1
ATOM 1474 C CA . THR A 1 196 ? 15.189 3.534 -5.498 1.00 90.94 196 THR A CA 1
ATOM 1475 C C . THR A 1 196 ? 15.088 4.368 -4.213 1.00 90.94 196 THR A C 1
ATOM 1477 O O . THR A 1 196 ? 15.196 5.597 -4.254 1.00 90.94 196 THR A O 1
ATOM 1480 N N . LEU A 1 197 ? 14.815 3.744 -3.064 1.00 88.25 197 LEU A N 1
ATOM 1481 C CA . LEU A 1 197 ? 14.639 4.460 -1.806 1.00 88.25 197 LEU A CA 1
ATOM 1482 C C . LEU A 1 197 ? 15.963 4.997 -1.271 1.00 88.25 197 LEU A C 1
ATOM 1484 O O . LEU A 1 197 ? 16.920 4.251 -1.086 1.00 88.25 197 LEU A O 1
ATOM 1488 N N . GLN A 1 198 ? 15.954 6.271 -0.874 1.00 86.06 198 GLN A N 1
ATOM 1489 C CA . GLN A 1 198 ? 17.054 6.879 -0.133 1.00 86.06 198 GLN A CA 1
ATOM 1490 C C . GLN A 1 198 ? 16.576 7.376 1.250 1.00 86.06 198 GLN A C 1
ATOM 1492 O O . GLN A 1 198 ? 15.704 8.254 1.329 1.00 86.06 198 GLN A O 1
ATOM 1497 N N . PRO A 1 199 ? 17.122 6.853 2.370 1.00 88.25 199 PRO A N 1
ATOM 1498 C CA . PRO A 1 199 ? 18.067 5.733 2.452 1.00 88.25 199 PRO A CA 1
ATOM 1499 C C . PRO A 1 199 ? 17.406 4.389 2.104 1.00 88.25 199 PRO A C 1
ATOM 1501 O O . PRO A 1 199 ? 16.200 4.223 2.299 1.00 88.25 199 PRO A O 1
ATOM 1504 N N . TYR A 1 200 ? 18.218 3.436 1.644 1.00 88.44 200 TYR A N 1
ATOM 1505 C CA . TYR A 1 200 ? 17.791 2.067 1.359 1.00 88.44 200 TYR A CA 1
ATOM 1506 C C . TYR A 1 200 ? 17.221 1.378 2.608 1.00 88.44 200 TYR A C 1
ATOM 1508 O O . TYR A 1 200 ? 17.746 1.526 3.715 1.00 88.44 200 TYR A O 1
ATOM 1516 N N . VAL A 1 201 ? 16.148 0.604 2.423 1.00 91.50 201 VAL A N 1
ATOM 1517 C CA . VAL A 1 201 ? 15.444 -0.102 3.501 1.00 91.50 201 VAL A CA 1
ATOM 1518 C C . VAL A 1 201 ? 15.556 -1.606 3.276 1.00 91.50 201 VAL A C 1
ATOM 1520 O O . VAL A 1 201 ? 14.673 -2.230 2.694 1.00 91.50 201 VAL A O 1
ATOM 1523 N N . GLU A 1 202 ? 16.642 -2.193 3.776 1.00 93.06 202 GLU A N 1
ATOM 1524 C CA . GLU A 1 202 ? 16.951 -3.620 3.613 1.00 93.06 202 GLU A CA 1
ATOM 1525 C C . GLU A 1 202 ? 15.796 -4.562 4.013 1.00 93.06 202 GLU A C 1
ATOM 1527 O O . GLU A 1 202 ? 15.460 -5.444 3.219 1.00 93.06 202 GLU A O 1
ATOM 1532 N N . PRO A 1 203 ? 15.102 -4.372 5.159 1.00 95.19 203 PRO A N 1
ATOM 1533 C CA . PRO A 1 203 ? 14.018 -5.277 5.540 1.00 95.19 203 PRO A CA 1
ATOM 1534 C C . PRO A 1 203 ? 12.856 -5.285 4.542 1.00 95.19 203 PRO A C 1
ATOM 1536 O O . PRO A 1 203 ? 12.165 -6.290 4.410 1.00 95.19 203 PRO A O 1
ATOM 1539 N N . LEU A 1 204 ? 12.628 -4.178 3.828 1.00 95.00 204 LEU A N 1
ATOM 1540 C CA . LEU A 1 204 ? 11.567 -4.099 2.829 1.00 95.00 204 LEU A CA 1
ATOM 1541 C C . LEU A 1 204 ? 11.878 -4.979 1.617 1.00 95.00 204 LEU A C 1
ATOM 1543 O O . LEU A 1 204 ? 10.986 -5.672 1.134 1.00 95.00 204 LEU A O 1
ATOM 1547 N N . ALA A 1 205 ? 13.126 -4.962 1.145 1.00 94.88 205 ALA A N 1
ATOM 1548 C CA . ALA A 1 205 ? 13.553 -5.808 0.037 1.00 94.88 205 ALA A CA 1
ATOM 1549 C C . ALA A 1 205 ? 13.412 -7.291 0.403 1.00 94.88 205 ALA A C 1
ATOM 1551 O O . ALA A 1 205 ? 12.793 -8.038 -0.349 1.00 94.88 205 ALA A O 1
ATOM 1552 N N . HIS A 1 206 ? 13.877 -7.696 1.593 1.00 96.19 206 HIS A N 1
ATOM 1553 C CA . HIS A 1 206 ? 13.720 -9.075 2.078 1.00 96.19 206 HIS A CA 1
ATOM 1554 C C . HIS A 1 206 ? 12.255 -9.509 2.134 1.00 96.19 206 HIS A C 1
ATOM 1556 O O . HIS A 1 206 ? 11.917 -10.554 1.592 1.00 96.19 206 HIS A O 1
ATOM 1562 N N . ILE A 1 207 ? 11.365 -8.681 2.691 1.00 97.25 207 ILE A N 1
ATOM 1563 C CA . ILE A 1 207 ? 9.926 -8.985 2.762 1.00 97.25 207 ILE A CA 1
ATOM 1564 C C . ILE A 1 207 ? 9.322 -9.192 1.366 1.00 97.25 207 ILE A C 1
ATOM 1566 O O . ILE A 1 207 ? 8.522 -10.104 1.164 1.00 97.25 207 ILE A O 1
ATOM 1570 N N . LEU A 1 208 ? 9.691 -8.359 0.389 1.00 97.06 208 LEU A N 1
ATOM 1571 C CA . LEU A 1 208 ? 9.203 -8.496 -0.985 1.00 97.06 208 LEU A CA 1
ATOM 1572 C C . LEU A 1 208 ? 9.719 -9.780 -1.647 1.00 97.06 208 LEU A C 1
ATOM 1574 O O . LEU A 1 208 ? 8.953 -10.460 -2.329 1.00 97.06 208 LEU A O 1
ATOM 1578 N N . LEU A 1 209 ? 10.988 -10.130 -1.426 1.00 96.62 209 LEU A N 1
ATOM 1579 C CA . LEU A 1 209 ? 11.599 -11.355 -1.948 1.00 96.62 209 LEU A CA 1
ATOM 1580 C C . LEU A 1 209 ? 10.990 -12.612 -1.323 1.00 96.62 209 LEU A C 1
ATOM 1582 O O . LEU A 1 209 ? 10.621 -13.532 -2.049 1.00 96.62 209 LEU A O 1
ATOM 1586 N N . GLU A 1 210 ? 10.805 -12.626 -0.003 1.00 96.50 210 GLU A N 1
ATOM 1587 C CA . GLU A 1 210 ? 10.080 -13.686 0.709 1.00 96.50 210 GLU A CA 1
ATOM 1588 C C . GLU A 1 210 ? 8.634 -13.814 0.209 1.00 96.50 210 GLU A C 1
ATOM 1590 O O . GLU A 1 210 ? 8.099 -14.918 0.112 1.00 96.50 210 GLU A O 1
ATOM 1595 N N . GLY A 1 211 ? 8.019 -12.690 -0.169 1.00 95.75 211 GLY A N 1
ATOM 1596 C CA . GLY A 1 211 ? 6.705 -12.636 -0.800 1.00 95.75 211 GLY A CA 1
ATOM 1597 C C . GLY A 1 211 ? 6.658 -13.144 -2.245 1.00 95.75 211 GLY A C 1
ATOM 1598 O O . GLY A 1 211 ? 5.562 -13.263 -2.787 1.00 95.75 211 GLY A O 1
ATOM 1599 N N . GLY A 1 212 ? 7.801 -13.451 -2.869 1.00 96.31 212 GLY A N 1
ATOM 1600 C CA . GLY A 1 212 ? 7.894 -13.965 -4.239 1.00 96.31 212 GLY A CA 1
ATOM 1601 C C . GLY A 1 212 ? 8.182 -12.913 -5.316 1.00 96.31 212 GLY A C 1
ATOM 1602 O O . GLY A 1 212 ? 7.898 -13.155 -6.492 1.00 96.31 212 GLY A O 1
ATOM 1603 N N . ALA A 1 213 ? 8.719 -11.744 -4.952 1.00 97.00 213 ALA A N 1
ATOM 1604 C CA . ALA A 1 213 ? 9.169 -10.750 -5.926 1.00 97.00 213 ALA A CA 1
ATOM 1605 C C . ALA A 1 213 ? 10.373 -11.257 -6.742 1.00 97.00 213 ALA A C 1
ATOM 1607 O O . ALA A 1 213 ? 11.314 -11.838 -6.202 1.00 97.00 213 ALA A O 1
ATOM 1608 N N . HIS A 1 214 ? 10.372 -10.998 -8.048 1.00 95.62 214 HIS A N 1
ATOM 1609 C CA . HIS A 1 214 ? 11.455 -11.382 -8.952 1.00 95.62 214 HIS A CA 1
ATOM 1610 C C . HIS A 1 214 ? 12.514 -10.277 -9.079 1.00 95.62 214 HIS A C 1
ATOM 1612 O O . HIS A 1 214 ? 12.214 -9.185 -9.569 1.00 95.62 214 HIS A O 1
ATOM 1618 N N . LEU A 1 215 ? 13.761 -10.602 -8.720 1.00 94.25 215 LEU A N 1
ATOM 1619 C CA . LEU A 1 215 ? 14.942 -9.728 -8.844 1.00 94.25 215 LEU A CA 1
ATOM 1620 C C . LEU A 1 215 ? 15.274 -9.365 -10.298 1.00 94.25 215 LEU A C 1
ATOM 1622 O O . LEU A 1 215 ? 15.700 -8.247 -10.579 1.00 94.25 215 LEU A O 1
ATOM 1626 N N . ASP A 1 216 ? 15.030 -10.303 -11.215 1.00 94.31 216 ASP A N 1
ATOM 1627 C CA . ASP A 1 216 ? 15.441 -10.201 -12.621 1.00 94.31 216 ASP A CA 1
ATOM 1628 C C . ASP A 1 216 ? 14.429 -9.456 -13.501 1.00 94.31 216 ASP A C 1
ATOM 1630 O O . ASP A 1 216 ? 14.625 -9.318 -14.713 1.00 94.31 216 ASP A O 1
ATOM 1634 N N . THR A 1 217 ? 13.317 -9.000 -12.917 1.00 94.38 217 THR A N 1
ATOM 1635 C CA . THR A 1 217 ? 12.316 -8.229 -13.657 1.00 94.38 217 THR A CA 1
ATOM 1636 C C . THR A 1 217 ? 12.944 -6.925 -14.115 1.00 94.38 217 THR A C 1
ATOM 1638 O O . THR A 1 217 ? 13.605 -6.260 -13.328 1.00 94.38 217 THR A O 1
ATOM 1641 N N . LYS A 1 218 ? 12.717 -6.559 -15.376 1.00 95.19 218 LYS A N 1
ATOM 1642 C CA . LYS A 1 218 ? 13.170 -5.286 -15.936 1.00 95.19 218 LYS A CA 1
ATOM 1643 C C . LYS A 1 218 ? 12.004 -4.324 -16.061 1.00 95.19 218 LYS A C 1
ATOM 1645 O O . LYS A 1 218 ? 10.956 -4.707 -16.586 1.00 95.19 218 LYS A O 1
ATOM 1650 N N . ASN A 1 219 ? 12.205 -3.086 -15.629 1.00 94.69 219 ASN A N 1
ATOM 1651 C CA . ASN A 1 219 ? 11.275 -2.000 -15.910 1.00 94.69 219 ASN A CA 1
ATOM 1652 C C . ASN A 1 219 ? 11.361 -1.562 -17.391 1.00 94.69 219 ASN A C 1
ATOM 1654 O O . ASN A 1 219 ? 12.127 -2.114 -18.188 1.00 94.69 219 ASN A O 1
ATOM 1658 N N . ILE A 1 220 ? 10.579 -0.551 -17.787 1.00 96.19 220 ILE A N 1
ATOM 1659 C CA . ILE A 1 220 ? 10.567 -0.053 -19.176 1.00 96.19 220 ILE A CA 1
ATOM 1660 C C . ILE A 1 220 ? 11.917 0.567 -19.583 1.00 96.19 220 ILE A C 1
ATOM 1662 O O . ILE A 1 220 ? 12.271 0.533 -20.761 1.00 96.19 220 ILE A O 1
ATOM 1666 N N . ALA A 1 221 ? 12.689 1.096 -18.629 1.00 93.19 221 ALA A N 1
ATOM 1667 C CA . ALA A 1 221 ? 14.040 1.603 -18.868 1.00 93.19 221 ALA A CA 1
ATOM 1668 C C . ALA A 1 221 ? 15.092 0.482 -19.012 1.00 93.19 221 ALA A C 1
ATOM 1670 O O . ALA A 1 221 ? 16.235 0.753 -19.374 1.00 93.19 221 ALA A O 1
ATOM 1671 N N . GLY A 1 222 ? 14.707 -0.781 -18.795 1.00 93.06 222 GLY A N 1
ATOM 1672 C CA . GLY A 1 222 ? 15.599 -1.938 -18.851 1.00 93.06 222 GLY A CA 1
ATOM 1673 C C . GLY A 1 222 ? 16.378 -2.187 -17.557 1.00 93.06 222 GLY A C 1
ATOM 1674 O O . GLY A 1 222 ? 17.257 -3.051 -17.551 1.00 93.06 222 GLY A O 1
ATOM 1675 N N . GLU A 1 223 ? 16.052 -1.460 -16.491 1.00 94.25 223 GLU A N 1
ATOM 1676 C CA . GLU A 1 223 ? 16.681 -1.546 -15.175 1.00 94.25 223 GLU A CA 1
ATOM 1677 C C . GLU A 1 223 ? 16.051 -2.694 -14.375 1.00 94.25 223 GLU A C 1
ATOM 1679 O O . GLU A 1 223 ? 14.833 -2.863 -14.387 1.00 94.25 223 GLU A O 1
ATOM 1684 N N . THR A 1 224 ? 16.882 -3.488 -13.702 1.00 94.06 224 THR A N 1
ATOM 1685 C CA . THR A 1 224 ? 16.497 -4.482 -12.689 1.00 94.06 224 THR A CA 1
ATOM 1686 C C . THR A 1 224 ? 16.668 -3.910 -11.280 1.00 94.06 224 THR A C 1
ATOM 1688 O O . THR A 1 224 ? 17.199 -2.811 -11.108 1.00 94.06 224 THR A O 1
ATOM 1691 N N . PHE A 1 225 ? 16.284 -4.679 -10.252 1.00 90.75 225 PHE A N 1
ATOM 1692 C CA . PHE A 1 225 ? 16.533 -4.315 -8.851 1.00 90.75 225 PHE A CA 1
ATOM 1693 C C . PHE A 1 225 ? 18.010 -4.005 -8.561 1.00 90.75 225 PHE A C 1
ATOM 1695 O O . PHE A 1 225 ? 18.296 -3.071 -7.830 1.00 90.75 225 PHE A O 1
ATOM 1702 N N . GLU A 1 226 ? 18.941 -4.770 -9.136 1.00 89.62 226 GLU A N 1
ATOM 1703 C CA . GLU A 1 226 ? 20.382 -4.587 -8.905 1.00 89.62 226 GLU A CA 1
ATOM 1704 C C . GLU A 1 226 ? 20.939 -3.313 -9.561 1.00 89.62 226 GLU A C 1
ATOM 1706 O O . GLU A 1 226 ? 21.937 -2.765 -9.104 1.00 89.62 226 GLU A O 1
ATOM 1711 N N . SER A 1 227 ? 20.320 -2.847 -10.648 1.00 89.12 227 SER A N 1
ATOM 1712 C CA . SER A 1 227 ? 20.816 -1.689 -11.402 1.00 89.12 227 SER A CA 1
ATOM 1713 C C . SER A 1 227 ? 20.313 -0.332 -10.900 1.00 89.12 227 SER A C 1
ATOM 1715 O O . SER A 1 227 ? 20.779 0.688 -11.407 1.00 89.12 227 SER A O 1
ATOM 1717 N N . LEU A 1 228 ? 19.354 -0.329 -9.970 1.00 85.88 228 LEU A N 1
ATOM 1718 C CA . LEU A 1 228 ? 18.727 0.858 -9.377 1.00 85.88 228 LEU A CA 1
ATOM 1719 C C . LEU A 1 228 ? 19.356 1.194 -8.023 1.00 85.88 228 LEU A C 1
ATOM 1721 O O . LEU A 1 228 ? 19.571 2.402 -7.780 1.00 85.88 228 LEU A O 1
#

Secondary structure (DSSP, 8-state):
-HHHHHHHHHHHHHHHBT-B-TTSPBBPPPPHHHHHHHHHHHHHHHHHHHHHHHHHHHHHHTS----------------------TT----HHHHHHHHHHHHHHHHHHHTT-TT--HHHHHHHHHHHHHHHHTT---GGG--HHHHHT-STTS---SS--S-SS-HHHHHHHHHTT--TT---TTS--HHHHHHT-SS--HHHHHHHHHTT--TT---TTS--GGG-

Foldseek 3Di:
DVLLVVLQVLLCLVVQAQPQDPVRDHRHHDDLVVLLVSLLVLLVVLLVLVVVVVVVVVVVVVPDDDDDDDDDDDDDDDDDDPPPPLPDDDRPNLVSLLSSLSSLLSSLVCLPPPPQDPVSNVSSLVSLLSSLVSCDQDPQRDDSLLFLLAQPNHDPDPGPSHDPVRLSSNLSNLVSPRDQCDAGNQRDGSLLRQLPDVVHDVSNNVSSVVSPHDQCRATNVRDGSVRD

pLDDT: mean 79.82, std 20.37, range [26.53, 97.75]

InterPro domains:
  IPR002110 Ankyrin repeat [PF00023] (187-219)
  IPR002110 Ankyrin repeat [PS50088] (186-220)
  IPR002110 Ankyrin repeat [SM00248] (140-182)
  IPR002110 Ankyrin repeat [SM00248] (186-217)
  IPR036770 Ankyrin repeat-containing domain superfamily [G3DSA:1.25.40.20] (41-227)
  IPR036770 Ankyrin repeat-containing domain superfamily [SSF48403] (135-225)

Radius of gyration: 19.94 Å; chains: 1; bounding box: 41×36×70 Å